Protein AF-0000000078268301 (afdb_homodimer)

Nearest PDB structures (foldseek):
  5mg3-assembly1_D  TM=3.163E-01  e=5.091E+00  Escherichia coli
  5x87-assembly1_D  TM=1.738E-01  e=1.535E+00  Klebsiella pneumoniae
  8xom-assembly1_A  TM=1.779E-01  e=5.091E+00  Homo sapiens
  5mg3-assembly1_D  TM=3.162E-01  e=5.091E+00  Escherichia coli
  5x87-assembly1_D  TM=1.738E-01  e=1.535E+00  Klebsiella pneumoniae

pLDDT: mean 94.91, std 5.99, range [73.31, 98.94]

Organism: Desulfomicrobium norvegicum (strain DSM 1741 / NCIMB 8310) (NCBI:txid52561)

Radius of gyration: 18.31 Å; Cα contacts (8 Å, |Δi|>4): 824; chains: 2; bounding box: 40×49×49 Å

Secondary structure (DSSP, 8-state):
--HHHHHT--S-PPPPPPHHHHHHHHHHHHHHHHHHHHTHHHHHHHHSS-S--HHHHHHHIIIIISTTSGGGSHHHHHHHHHHHHHHHHHHHHHHTTSHHHHHHHHHHHHHHHHHHTT---HHHHHHHHHHHHSHHHHHTTGGGGGIIIIIHHHHHHHHHHHHHHHHSTT----S---/--HHHHHT--S-PPPPPPHHHHHHHHHHHHHHHHHHHHTHHHHHHHHSS-S--HHHHHHHIIIIISTTSGGGSHHHHHHHHHHHHHHHHHHHHHHTTSHHHHHHHHHHHHHHHHHHTT---HHHHHHHHHHHHSHHHHHTTGGGGGIIIIIHHHHHHHHHHHHHHHHSTT----S---

Solvent-accessible surface area (backbone atoms only — not comparable to full-atom values): 16218 Å² total; per-residue (Å²): 133,61,58,76,67,37,53,64,31,82,52,74,68,77,81,75,72,55,70,67,58,38,51,51,18,24,50,40,21,25,54,30,42,25,52,40,31,63,49,13,66,65,34,29,76,71,67,61,34,57,38,72,51,34,28,54,24,13,42,34,31,26,41,34,64,35,40,81,41,76,47,31,19,56,42,10,45,51,46,12,35,38,55,7,23,48,40,3,33,49,27,24,74,74,40,45,87,44,53,29,58,19,34,10,50,10,24,11,50,29,47,34,50,20,43,75,66,68,11,49,19,39,28,12,18,6,34,4,25,32,40,49,69,49,49,66,57,44,50,72,45,45,73,48,33,27,47,56,32,49,40,54,42,47,51,52,40,49,53,42,30,44,53,50,36,35,68,38,88,92,43,56,23,34,45,28,62,103,134,57,58,75,66,38,52,64,31,82,54,74,70,77,80,73,73,54,70,68,58,38,51,52,18,24,50,38,21,26,52,31,42,26,53,41,32,63,49,14,66,64,35,27,75,72,68,62,33,58,37,73,52,35,29,55,24,12,42,32,32,25,41,35,64,35,42,81,40,74,46,34,18,56,43,9,44,50,46,12,35,38,55,8,24,48,40,3,33,49,27,24,74,74,38,45,89,45,53,28,59,19,34,9,49,10,25,10,49,30,46,36,50,20,43,76,67,69,10,49,20,39,27,11,18,7,34,4,23,31,40,49,70,48,47,66,58,43,51,73,44,45,72,48,32,28,46,58,32,48,40,52,43,48,49,51,41,49,52,41,29,42,53,51,36,37,68,39,88,91,43,55,24,35,45,28,62,104

Structure (mmCIF, N/CA/C/O backbone):
data_AF-0000000078268301-model_v1
#
loop_
_entity.id
_entity.type
_entity.pdbx_description
1 polymer 'HPP family protein'
#
loop_
_atom_site.group_PDB
_atom_site.id
_atom_site.type_symbol
_atom_site.label_atom_id
_atom_site.label_alt_id
_atom_site.label_comp_id
_atom_site.label_asym_id
_atom_site.label_entity_id
_atom_site.label_seq_id
_atom_site.pdbx_PDB_ins_code
_atom_site.Cartn_x
_atom_site.Cartn_y
_atom_site.Cartn_z
_atom_site.occupancy
_atom_site.B_iso_or_equiv
_atom_site.auth_seq_id
_atom_site.auth_comp_id
_atom_site.auth_asym_id
_atom_site.auth_atom_id
_atom_site.pdbx_PDB_model_num
ATOM 1 N N . MET A 1 1 ? 17.875 14.32 21.969 1 73.31 1 MET A N 1
ATOM 2 C CA . MET A 1 1 ? 16.844 13.539 22.625 1 73.31 1 MET A CA 1
ATOM 3 C C . MET A 1 1 ? 17.219 12.062 22.688 1 73.31 1 MET A C 1
ATOM 5 O O . MET A 1 1 ? 17.797 11.531 21.734 1 73.31 1 MET A O 1
ATOM 9 N N . ASN A 1 2 ? 17.156 11.43 23.906 1 82 2 ASN A N 1
ATOM 10 C CA . ASN A 1 2 ? 17.578 10.055 24.109 1 82 2 ASN A CA 1
ATOM 11 C C . ASN A 1 2 ? 16.656 9.062 23.406 1 82 2 ASN A C 1
ATOM 13 O O . ASN A 1 2 ? 15.469 9.352 23.219 1 82 2 ASN A O 1
ATOM 17 N N . PHE A 1 3 ? 17.188 8.031 22.922 1 81.62 3 PHE A N 1
ATOM 18 C CA . PHE A 1 3 ? 16.516 6.969 22.188 1 81.62 3 PHE A CA 1
ATOM 19 C C . PHE A 1 3 ? 15.234 6.543 22.906 1 81.62 3 PHE A C 1
ATOM 21 O O . PHE A 1 3 ? 14.172 6.465 22.297 1 81.62 3 PHE A O 1
ATOM 28 N N . PHE A 1 4 ? 15.203 6.285 24.188 1 81.06 4 PHE A N 1
ATOM 29 C CA . PHE A 1 4 ? 14.102 5.73 24.953 1 81.06 4 PHE A CA 1
ATOM 30 C C . PHE A 1 4 ? 12.969 6.746 25.094 1 81.06 4 PHE A C 1
ATOM 32 O O . PHE A 1 4 ? 11.805 6.367 25.219 1 81.06 4 PHE A O 1
ATOM 39 N N . THR A 1 5 ? 13.305 8.031 25.109 1 80.44 5 THR A N 1
ATOM 40 C CA . THR A 1 5 ? 12.289 9.07 25.188 1 80.44 5 THR A CA 1
ATOM 41 C C . THR A 1 5 ? 11.539 9.195 23.859 1 80.44 5 THR A C 1
ATOM 43 O O . THR A 1 5 ? 10.328 9.453 23.844 1 80.44 5 THR A O 1
ATOM 46 N N . LYS A 1 6 ? 12.281 8.93 22.844 1 82.25 6 LYS A N 1
ATOM 47 C CA . LYS A 1 6 ? 11.672 9.047 21.516 1 82.25 6 LYS A CA 1
ATOM 48 C C . LYS A 1 6 ? 10.641 7.941 21.297 1 82.25 6 LYS A C 1
ATOM 50 O O . LYS A 1 6 ? 9.602 8.18 20.688 1 82.25 6 LYS A O 1
ATOM 55 N N . VAL A 1 7 ? 10.82 6.844 21.828 1 83.44 7 VAL A N 1
ATOM 56 C CA . VAL A 1 7 ? 10.016 5.66 21.562 1 83.44 7 VAL A CA 1
ATOM 57 C C . VAL A 1 7 ? 8.641 5.812 22.219 1 83.44 7 VAL A C 1
ATOM 59 O O . VAL A 1 7 ? 7.668 5.203 21.781 1 83.44 7 VAL A O 1
ATOM 62 N N . LYS A 1 8 ? 8.43 6.66 23.172 1 80.88 8 LYS A N 1
ATOM 63 C CA . LYS A 1 8 ? 7.191 6.797 23.938 1 80.88 8 LYS A CA 1
ATOM 64 C C . LYS A 1 8 ? 6.125 7.52 23.125 1 80.88 8 LYS A C 1
ATOM 66 O O . LYS A 1 8 ? 4.93 7.391 23.406 1 80.88 8 LYS A O 1
ATOM 71 N N . GLY A 1 9 ? 6.395 8.086 22.203 1 81.5 9 GLY A N 1
ATOM 72 C CA . GLY A 1 9 ? 5.434 8.883 21.453 1 81.5 9 GLY A CA 1
ATOM 73 C C . GLY A 1 9 ? 5.039 10.156 22.172 1 81.5 9 GLY A C 1
ATOM 74 O O . GLY A 1 9 ? 5.285 10.305 23.375 1 81.5 9 GLY A O 1
ATOM 75 N N . THR A 1 10 ? 4.387 11.094 21.422 1 78.38 10 THR A N 1
ATOM 76 C CA . THR A 1 10 ? 4.125 12.367 22.078 1 78.38 10 THR A CA 1
ATOM 77 C C . THR A 1 10 ? 2.748 12.906 21.688 1 78.38 10 THR A C 1
ATOM 79 O O . THR A 1 10 ? 2.273 13.891 22.266 1 78.38 10 THR A O 1
ATOM 82 N N . THR A 1 11 ? 2.078 12.336 20.688 1 82.81 11 THR A N 1
ATOM 83 C CA . THR A 1 11 ? 0.8 12.867 20.234 1 82.81 11 THR A CA 1
ATOM 84 C C . THR A 1 11 ? -0.301 11.82 20.359 1 82.81 11 THR A C 1
ATOM 86 O O . THR A 1 11 ? -0.044 10.695 20.781 1 82.81 11 THR A O 1
ATOM 89 N N . GLN A 1 12 ? -1.528 12.328 20.125 1 78.75 12 GLN A N 1
ATOM 90 C CA . GLN A 1 12 ? -2.668 11.422 20.219 1 78.75 12 GLN A CA 1
ATOM 91 C C . GLN A 1 12 ? -3.207 11.07 18.828 1 78.75 12 GLN A C 1
ATOM 93 O O . GLN A 1 12 ? -3.006 11.82 17.875 1 78.75 12 GLN A O 1
ATOM 98 N N . SER A 1 13 ? -3.904 9.945 18.797 1 84.38 13 SER A N 1
ATOM 99 C CA . SER A 1 13 ? -4.535 9.492 17.562 1 84.38 13 SER A CA 1
ATOM 100 C C . SER A 1 13 ? -5.637 10.445 17.125 1 84.38 13 SER A C 1
ATOM 102 O O . SER A 1 13 ? -6.375 10.977 17.953 1 84.38 13 SER A O 1
ATOM 104 N N . PRO A 1 14 ? -5.715 10.719 15.805 1 83.25 14 PRO A N 1
ATOM 105 C CA . PRO A 1 14 ? -6.773 11.602 15.32 1 83.25 14 PRO A CA 1
ATOM 106 C C . PRO A 1 14 ? -8.172 11.039 15.57 1 83.25 14 PRO A C 1
ATOM 108 O O . PRO A 1 14 ? -8.328 9.828 15.758 1 83.25 14 PRO A O 1
ATOM 111 N N . PRO A 1 15 ? -9.164 11.93 15.57 1 79.12 15 PRO A N 1
ATOM 112 C CA . PRO A 1 15 ? -10.523 11.469 15.836 1 79.12 15 PRO A CA 1
ATOM 113 C C . PRO A 1 15 ? -11.086 10.617 14.695 1 79.12 15 PRO A C 1
ATOM 115 O O . PRO A 1 15 ? -10.547 10.625 13.586 1 79.12 15 PRO A O 1
ATOM 118 N N . ARG A 1 16 ? -12.273 9.977 15.016 1 87.12 16 ARG A N 1
ATOM 119 C CA . ARG A 1 16 ? -12.969 9.156 14.023 1 87.12 16 ARG A CA 1
ATOM 120 C C . ARG A 1 16 ? -13.633 10.023 12.961 1 87.12 16 ARG A C 1
ATOM 122 O O . ARG A 1 16 ? -14.141 11.109 13.266 1 87.12 16 ARG A O 1
ATOM 129 N N . VAL A 1 17 ? -13.602 9.406 11.812 1 90.88 17 VAL A N 1
ATOM 130 C CA . VAL A 1 17 ? -14.289 10.117 10.742 1 90.88 17 VAL A CA 1
ATOM 131 C C . VAL A 1 17 ? -15.789 9.836 10.82 1 90.88 17 VAL A C 1
ATOM 133 O O . VAL A 1 17 ? -16.219 8.867 11.453 1 90.88 17 VAL A O 1
ATOM 136 N N . GLY A 1 18 ? -16.609 10.672 10.188 1 93.06 18 GLY A N 1
ATOM 137 C CA . GLY A 1 18 ? -18.062 10.523 10.203 1 93.06 18 GLY A CA 1
ATOM 138 C C . GLY A 1 18 ? -18.562 9.391 9.328 1 93.06 18 GLY A C 1
ATOM 139 O O . GLY A 1 18 ? -17.812 8.883 8.484 1 93.06 18 GLY A O 1
ATOM 140 N N . ILE A 1 19 ? -19.828 8.977 9.523 1 95.5 19 ILE A N 1
ATOM 141 C CA . ILE A 1 19 ? -20.422 7.844 8.836 1 95.5 19 ILE A CA 1
ATOM 142 C C . ILE A 1 19 ? -20.516 8.141 7.34 1 95.5 19 ILE A C 1
ATOM 144 O O . ILE A 1 19 ? -20.375 7.238 6.516 1 95.5 19 ILE A O 1
ATOM 148 N N . SER A 1 20 ? -20.797 9.336 7.012 1 95.75 20 SER A N 1
ATOM 149 C CA . SER A 1 20 ? -20.875 9.727 5.609 1 95.75 20 SER A CA 1
ATOM 150 C C . SER A 1 20 ? -19.531 9.523 4.914 1 95.75 20 SER A C 1
ATOM 152 O O . SER A 1 20 ? -19.469 9.062 3.771 1 95.75 20 SER A O 1
ATOM 154 N N . GLU A 1 21 ? -18.469 9.883 5.586 1 95.88 21 GLU A N 1
ATOM 155 C CA . GLU A 1 21 ? -17.125 9.68 5.062 1 95.88 21 GLU A CA 1
ATOM 156 C C . GLU A 1 21 ? -16.844 8.195 4.852 1 95.88 21 GLU A C 1
ATOM 158 O O . GLU A 1 21 ? -16.234 7.812 3.842 1 95.88 21 GLU A O 1
ATOM 163 N N . VAL A 1 22 ? -17.281 7.418 5.793 1 98.06 22 VAL A N 1
ATOM 164 C CA . VAL A 1 22 ? -17.078 5.973 5.711 1 98.06 22 VAL A CA 1
ATOM 165 C C . VAL A 1 22 ? -17.844 5.414 4.512 1 98.06 22 VAL A C 1
ATOM 167 O O . VAL A 1 22 ? -17.297 4.602 3.75 1 98.06 22 VAL A O 1
ATOM 170 N N . ALA A 1 23 ? -19.031 5.852 4.312 1 98.12 23 ALA A N 1
ATOM 171 C CA . ALA A 1 23 ? -19.891 5.359 3.232 1 98.12 23 ALA A CA 1
ATOM 172 C C . ALA A 1 23 ? -19.312 5.719 1.869 1 98.12 23 ALA A C 1
ATOM 174 O O . ALA A 1 23 ? -19.281 4.887 0.96 1 98.12 23 ALA A O 1
ATOM 175 N N . TRP A 1 24 ? -18.859 6.926 1.712 1 97.75 24 TRP A N 1
ATOM 176 C CA . TRP A 1 24 ? -18.281 7.359 0.445 1 97.75 24 TRP A CA 1
ATOM 177 C C . TRP A 1 24 ? -16.969 6.637 0.173 1 97.75 24 TRP A C 1
ATOM 179 O O . TRP A 1 24 ? -16.656 6.312 -0.975 1 97.75 24 TRP A O 1
ATOM 189 N N . SER A 1 25 ? -16.156 6.465 1.258 1 98.75 25 SER A N 1
ATOM 190 C CA . SER A 1 25 ? -14.922 5.711 1.104 1 98.75 25 SER A CA 1
ATOM 191 C C . SER A 1 25 ? -15.195 4.281 0.645 1 98.75 25 SER A C 1
ATOM 193 O O . SER A 1 25 ? -14.508 3.766 -0.237 1 98.75 25 SER A O 1
ATOM 195 N N . TRP A 1 26 ? -16.203 3.676 1.244 1 98.88 26 TRP A N 1
ATOM 196 C CA . TRP A 1 26 ? -16.594 2.318 0.877 1 98.88 26 TRP A CA 1
ATOM 197 C C . TRP A 1 26 ? -17.047 2.256 -0.578 1 98.88 26 TRP A C 1
ATOM 199 O O . TRP A 1 26 ? -16.594 1.39 -1.336 1 98.88 26 TRP A O 1
ATOM 209 N N . LEU A 1 27 ? -17.875 3.162 -0.959 1 98.75 27 LEU A N 1
ATOM 210 C CA . LEU A 1 27 ? -18.438 3.176 -2.309 1 98.75 27 LEU A CA 1
ATOM 211 C C . LEU A 1 27 ? -17.328 3.402 -3.344 1 98.75 27 LEU A C 1
ATOM 213 O O . LEU A 1 27 ? -17.297 2.719 -4.371 1 98.75 27 LEU A O 1
ATOM 217 N N . GLY A 1 28 ? -16.531 4.402 -3.119 1 98.81 28 GLY A N 1
ATOM 218 C CA . GLY A 1 28 ? -15.43 4.668 -4.035 1 98.81 28 GLY A CA 1
ATOM 219 C C . GLY A 1 28 ? -14.516 3.471 -4.227 1 98.81 28 GLY A C 1
ATOM 220 O O . GLY A 1 28 ? -14.188 3.107 -5.359 1 98.81 28 GLY A O 1
ATOM 221 N N . ALA A 1 29 ? -14.148 2.895 -3.1 1 98.94 29 ALA A N 1
ATOM 222 C CA . ALA A 1 29 ? -13.258 1.741 -3.156 1 98.94 29 ALA A CA 1
ATOM 223 C C . ALA A 1 29 ? -13.922 0.566 -3.869 1 98.94 29 ALA A C 1
ATOM 225 O O . ALA A 1 29 ? -13.281 -0.122 -4.672 1 98.94 29 ALA A O 1
ATOM 226 N N . PHE A 1 30 ? -15.156 0.354 -3.543 1 98.94 30 PHE A N 1
ATOM 227 C CA . PHE A 1 30 ? -15.883 -0.743 -4.168 1 98.94 30 PHE A CA 1
ATOM 228 C C . PHE A 1 30 ? -15.938 -0.562 -5.68 1 98.94 30 PHE A C 1
ATOM 230 O O . PHE A 1 30 ? -15.578 -1.471 -6.434 1 98.94 30 PHE A O 1
ATOM 237 N N . VAL A 1 31 ? -16.328 0.576 -6.129 1 98.88 31 VAL A N 1
ATOM 238 C CA . VAL A 1 31 ? -16.484 0.852 -7.555 1 98.88 31 VAL A CA 1
ATOM 239 C C . VAL A 1 31 ? -15.125 0.82 -8.234 1 98.88 31 VAL A C 1
ATOM 241 O O . VAL A 1 31 ? -14.969 0.234 -9.312 1 98.88 31 VAL A O 1
ATOM 244 N N . GLY A 1 32 ? -14.148 1.475 -7.648 1 98.88 32 GLY A N 1
ATOM 245 C CA . GLY A 1 32 ? -12.812 1.507 -8.227 1 98.88 32 GLY A CA 1
ATOM 246 C C . GLY A 1 32 ? -12.219 0.127 -8.43 1 98.88 32 GLY A C 1
ATOM 247 O O . GLY A 1 32 ? -11.812 -0.226 -9.539 1 98.88 32 GLY A O 1
ATOM 248 N N . ILE A 1 33 ? -12.211 -0.683 -7.371 1 98.88 33 ILE A N 1
ATOM 249 C CA . ILE A 1 33 ? -11.609 -2.014 -7.422 1 98.88 33 ILE A CA 1
ATOM 250 C C . ILE A 1 33 ? -12.445 -2.92 -8.328 1 98.88 33 ILE A C 1
ATOM 252 O O . ILE A 1 33 ? -11.898 -3.723 -9.086 1 98.88 33 ILE A O 1
ATOM 256 N N . ALA A 1 34 ? -13.781 -2.797 -8.242 1 98.75 34 ALA A N 1
ATOM 257 C CA . ALA A 1 34 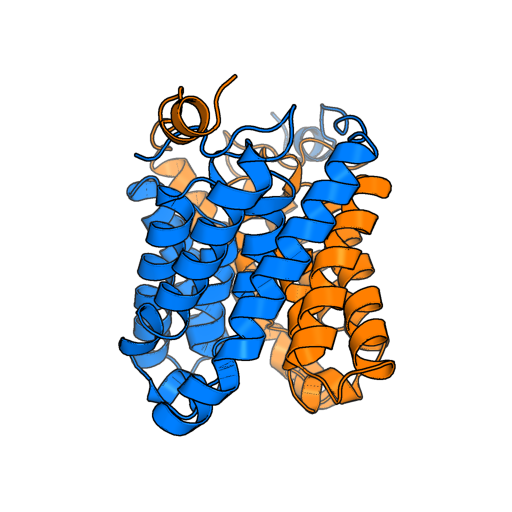? -14.656 -3.596 -9.102 1 98.75 34 ALA A CA 1
ATOM 258 C C . ALA A 1 34 ? -14.367 -3.326 -10.578 1 98.75 34 ALA A C 1
ATOM 260 O O . ALA A 1 34 ? -14.305 -4.258 -11.383 1 98.75 34 ALA A O 1
ATOM 261 N N . LEU A 1 35 ? -14.203 -2.096 -10.93 1 98.44 35 LEU A N 1
ATOM 262 C CA . LEU A 1 35 ? -13.961 -1.743 -12.32 1 98.44 35 LEU A CA 1
ATOM 263 C C . LEU A 1 35 ? -12.625 -2.316 -12.797 1 98.44 35 LEU A C 1
ATOM 265 O O . LEU A 1 35 ? -12.539 -2.846 -13.914 1 98.44 35 LEU A O 1
ATOM 269 N N . VAL A 1 36 ? -11.594 -2.182 -11.992 1 98.25 36 VAL A N 1
ATOM 270 C CA . VAL A 1 36 ? -10.297 -2.758 -12.352 1 98.25 36 VAL A CA 1
ATOM 271 C C . VAL A 1 36 ? -10.43 -4.27 -12.516 1 98.25 36 VAL A C 1
ATOM 273 O O . VAL A 1 36 ? -9.891 -4.848 -13.461 1 98.25 36 VAL A O 1
ATOM 276 N N . GLY A 1 37 ? -11.148 -4.906 -11.586 1 97.69 37 GLY A N 1
ATOM 277 C CA . GLY A 1 37 ? -11.344 -6.348 -11.625 1 97.69 37 GLY A CA 1
ATOM 278 C C . GLY A 1 37 ? -12.164 -6.805 -12.812 1 97.69 37 GLY A C 1
ATOM 279 O O . GLY A 1 37 ? -11.906 -7.867 -13.383 1 97.69 37 GLY A O 1
ATOM 280 N N . LEU A 1 38 ? -13.188 -6.043 -13.172 1 96.25 38 LEU A N 1
ATOM 281 C CA . LEU A 1 38 ? -14.062 -6.395 -14.289 1 96.25 38 LEU A CA 1
ATOM 282 C C . LEU A 1 38 ? -13.312 -6.309 -15.617 1 96.25 38 LEU A C 1
ATOM 284 O O . LEU A 1 38 ? -13.609 -7.055 -16.547 1 96.25 38 LEU A O 1
ATOM 288 N N . LEU A 1 39 ? -12.32 -5.457 -15.656 1 94.25 39 LEU A N 1
ATOM 289 C CA . LEU A 1 39 ? -11.57 -5.273 -16.891 1 94.25 39 LEU A CA 1
ATOM 290 C C . LEU A 1 39 ? -10.438 -6.293 -17 1 94.25 39 LEU A C 1
ATOM 292 O O . LEU A 1 39 ? -9.727 -6.336 -18.016 1 94.25 39 LEU A O 1
ATOM 296 N N . GLN A 1 40 ? -10.328 -7.078 -16 1 88.75 40 GLN A N 1
ATOM 297 C CA . GLN A 1 40 ? -9.234 -8.039 -15.953 1 88.75 40 GLN A CA 1
ATOM 298 C C . GLN A 1 40 ? -9.328 -9.047 -17.094 1 88.75 40 GLN A C 1
ATOM 300 O O . GLN A 1 40 ? -8.312 -9.477 -17.641 1 88.75 40 GLN A O 1
ATOM 305 N N . GLY A 1 41 ? -10.617 -9.523 -17.438 1 83.5 41 GLY A N 1
ATOM 306 C CA . GLY A 1 41 ? -10.82 -10.477 -18.516 1 83.5 41 GLY A CA 1
ATOM 307 C C . GLY A 1 41 ? -10.234 -10.016 -19.828 1 83.5 41 GLY A C 1
ATOM 308 O O . GLY A 1 41 ? -9.656 -10.805 -20.578 1 83.5 41 GLY A O 1
ATOM 309 N N . VAL A 1 42 ? -10.281 -8.758 -20.031 1 83.81 42 VAL A N 1
ATOM 310 C CA . VAL A 1 42 ? -9.758 -8.18 -21.266 1 83.81 42 VAL A CA 1
ATOM 311 C C . VAL A 1 42 ? -8.234 -8.305 -21.297 1 83.81 42 VAL A C 1
ATOM 313 O O . VAL A 1 42 ? -7.652 -8.672 -22.312 1 83.81 42 VAL A O 1
ATOM 316 N N . PHE A 1 43 ? -7.594 -8.195 -20.219 1 84.94 43 PHE A N 1
ATOM 317 C CA . PHE A 1 43 ? -6.137 -8.094 -20.203 1 84.94 43 PHE A CA 1
ATOM 318 C C . PHE A 1 43 ? -5.504 -9.461 -19.969 1 84.94 43 PHE A C 1
ATOM 320 O O . PHE A 1 43 ? -4.371 -9.711 -20.391 1 84.94 43 PHE A O 1
ATOM 327 N N . VAL A 1 44 ? -6.266 -10.234 -19.234 1 85.88 44 VAL A N 1
ATOM 328 C CA . VAL A 1 44 ? -5.723 -11.562 -19 1 85.88 44 VAL A CA 1
ATOM 329 C C . VAL A 1 44 ? -5.59 -12.312 -20.312 1 85.88 44 VAL A C 1
ATOM 331 O O . VAL A 1 44 ? -4.602 -13.008 -20.547 1 85.88 44 VAL A O 1
ATOM 334 N N . ASP A 1 45 ? -6.543 -12.242 -21.141 1 82.94 45 ASP A N 1
ATOM 335 C CA . ASP A 1 45 ? -6.531 -12.883 -22.453 1 82.94 45 ASP A CA 1
ATOM 336 C C . ASP A 1 45 ? -5.434 -12.305 -23.344 1 82.94 45 ASP A C 1
ATOM 338 O O . ASP A 1 45 ? -4.785 -13.031 -24.094 1 82.94 45 ASP A O 1
ATOM 342 N N . GLU A 1 46 ? -5.156 -11.117 -23.172 1 80.31 46 GLU A N 1
ATOM 343 C CA . GLU A 1 46 ? -4.246 -10.422 -24.078 1 80.31 46 GLU A CA 1
ATOM 344 C C . GLU A 1 46 ? -2.812 -10.461 -23.562 1 80.31 46 GLU A C 1
ATOM 346 O O . GLU A 1 46 ? -1.872 -10.641 -24.328 1 80.31 46 GLU A O 1
ATOM 351 N N . PHE A 1 47 ? -2.619 -10.312 -22.266 1 79.62 47 PHE A N 1
ATOM 352 C CA . PHE A 1 47 ? -1.27 -10.094 -21.75 1 79.62 47 PHE A CA 1
ATOM 353 C C . PHE A 1 47 ? -0.875 -11.188 -20.781 1 79.62 47 PHE A C 1
ATOM 355 O O . PHE A 1 47 ? 0.243 -11.195 -20.25 1 79.62 47 PHE A O 1
ATOM 362 N N . GLY A 1 48 ? -1.879 -12.133 -20.453 1 79.62 48 GLY A N 1
ATOM 363 C CA . GLY A 1 48 ? -1.568 -13.25 -19.578 1 79.62 48 GLY A CA 1
ATOM 364 C C . GLY A 1 48 ? -1.576 -12.875 -18.109 1 79.62 48 GLY A C 1
ATOM 365 O O . GLY A 1 48 ? -1.121 -13.648 -17.266 1 79.62 48 GLY A O 1
ATOM 366 N N . GLN A 1 49 ? -1.887 -11.617 -17.844 1 83.25 49 GLN A N 1
ATOM 367 C CA . GLN A 1 49 ? -1.948 -11.148 -16.469 1 83.25 49 GLN A CA 1
ATOM 368 C C . GLN A 1 49 ? -3.195 -10.297 -16.234 1 83.25 49 GLN A C 1
ATOM 370 O O . GLN A 1 49 ? -3.594 -9.516 -17.094 1 83.25 49 GLN A O 1
ATOM 375 N N . GLY A 1 50 ? -3.734 -10.578 -15.055 1 88.56 50 GLY A N 1
ATOM 376 C CA . GLY A 1 50 ? -4.863 -9.734 -14.703 1 88.56 50 GLY A CA 1
ATOM 377 C C . GLY A 1 50 ? -4.461 -8.32 -14.328 1 88.56 50 GLY A C 1
ATOM 378 O O . GLY A 1 50 ? -3.273 -8.039 -14.148 1 88.56 50 GLY A O 1
ATOM 379 N N . LEU A 1 51 ? -5.434 -7.5 -14.211 1 93.44 51 LEU A N 1
ATOM 380 C CA . LEU A 1 51 ? -5.188 -6.09 -13.93 1 93.44 51 LEU A CA 1
ATOM 381 C C . LEU A 1 51 ? -5.082 -5.848 -12.422 1 93.44 51 LEU A C 1
ATOM 383 O O . LEU A 1 51 ? -4.473 -4.871 -11.992 1 93.44 51 LEU A O 1
ATOM 387 N N . LEU A 1 52 ? -5.629 -6.785 -11.648 1 96.88 52 LEU A N 1
ATOM 388 C CA . LEU A 1 52 ? -5.641 -6.574 -10.203 1 96.88 52 LEU A CA 1
ATOM 389 C C . LEU A 1 52 ? -4.293 -6.949 -9.594 1 96.88 52 LEU A C 1
ATOM 391 O O . LEU A 1 52 ? -3.861 -8.102 -9.68 1 96.88 52 LEU A O 1
ATOM 395 N N . ILE A 1 53 ? -3.627 -6.004 -8.93 1 97.44 53 ILE A N 1
ATOM 396 C CA . ILE A 1 53 ? -2.43 -6.262 -8.141 1 97.44 53 ILE A CA 1
ATOM 397 C C . ILE A 1 53 ? -2.59 -5.648 -6.75 1 97.44 53 ILE A C 1
ATOM 399 O O . ILE A 1 53 ? -3.34 -4.688 -6.57 1 97.44 53 ILE A O 1
ATOM 403 N N . GLY A 1 54 ? -1.919 -6.16 -5.863 1 98 54 GLY A N 1
ATOM 404 C CA . GLY A 1 54 ? -2.107 -5.809 -4.465 1 98 54 GLY A CA 1
ATOM 405 C C . GLY A 1 54 ? -1.942 -4.324 -4.195 1 98 54 GLY A C 1
ATOM 406 O O . GLY A 1 54 ? -2.604 -3.77 -3.316 1 98 54 GLY A O 1
ATOM 407 N N . SER A 1 55 ? -1.118 -3.688 -4.957 1 98.81 55 SER A N 1
ATOM 408 C CA . SER A 1 55 ? -0.816 -2.279 -4.723 1 98.81 55 SER A CA 1
ATOM 409 C C . SER A 1 55 ? -2.059 -1.412 -4.895 1 98.81 55 SER A C 1
ATOM 411 O O . SER A 1 55 ? -2.186 -0.367 -4.254 1 98.81 55 SER A O 1
ATOM 413 N N . PHE A 1 56 ? -3.027 -1.895 -5.688 1 98.88 56 PHE A N 1
ATOM 414 C CA . PHE A 1 56 ? -4.227 -1.108 -5.957 1 98.88 56 PHE A CA 1
ATOM 415 C C . PHE A 1 56 ? -5.141 -1.085 -4.742 1 98.88 56 PHE A C 1
ATOM 417 O O . PHE A 1 56 ? -5.891 -0.127 -4.539 1 98.88 56 PHE A O 1
ATOM 424 N N . GLY A 1 57 ? -5.094 -2.148 -3.943 1 98.88 57 GLY A N 1
ATOM 425 C CA . GLY A 1 57 ? -5.797 -2.094 -2.672 1 98.88 57 GLY A CA 1
ATOM 426 C C . GLY A 1 57 ? -5.309 -0.979 -1.767 1 98.88 57 GLY A C 1
ATOM 427 O O . GLY A 1 57 ? -6.109 -0.299 -1.122 1 98.88 57 GLY A O 1
ATOM 428 N N . ALA A 1 58 ? -3.99 -0.84 -1.725 1 98.94 58 ALA A N 1
ATOM 429 C CA . ALA A 1 58 ? -3.4 0.229 -0.924 1 98.94 58 ALA A CA 1
ATOM 430 C C . ALA A 1 58 ? -3.75 1.6 -1.496 1 98.94 58 ALA A C 1
ATOM 432 O O . ALA A 1 58 ? -4.035 2.537 -0.747 1 98.94 58 ALA A O 1
ATOM 433 N N . THR A 1 59 ? -3.691 1.714 -2.826 1 98.94 59 THR A N 1
ATOM 434 C CA . THR A 1 59 ? -4.07 2.971 -3.465 1 98.94 59 THR A CA 1
ATOM 435 C C . THR A 1 59 ? -5.516 3.332 -3.137 1 98.94 59 THR A C 1
ATOM 437 O O . THR A 1 59 ? -5.824 4.492 -2.865 1 98.94 59 THR A O 1
ATOM 440 N N . ALA A 1 60 ? -6.402 2.371 -3.145 1 98.94 60 ALA A N 1
ATOM 441 C CA . ALA A 1 60 ? -7.812 2.609 -2.854 1 98.94 60 ALA A CA 1
ATOM 442 C C . ALA A 1 60 ? -7.992 3.225 -1.47 1 98.94 60 ALA A C 1
ATOM 444 O O . ALA A 1 60 ? -8.789 4.148 -1.292 1 98.94 60 ALA A O 1
ATOM 445 N N . VAL A 1 61 ? -7.285 2.725 -0.501 1 98.94 61 VAL A N 1
ATOM 446 C CA . VAL A 1 61 ? -7.391 3.254 0.854 1 98.94 61 VAL A CA 1
ATOM 447 C C . VAL A 1 61 ? -7.039 4.738 0.857 1 98.94 61 VAL A C 1
ATOM 449 O O . VAL A 1 61 ? -7.664 5.531 1.564 1 98.94 61 VAL A O 1
ATOM 452 N N . LEU A 1 62 ? -6.059 5.113 0.051 1 98.81 62 LEU A N 1
ATOM 453 C CA . LEU A 1 62 ? -5.594 6.496 0.06 1 98.81 62 LEU A CA 1
ATOM 454 C C . LEU A 1 62 ? -6.543 7.395 -0.729 1 98.81 62 LEU A C 1
ATOM 456 O O . LEU A 1 62 ? -7.02 8.406 -0.212 1 98.81 62 LEU A O 1
ATOM 460 N N . VAL A 1 63 ? -6.902 7.027 -1.943 1 98.75 63 VAL A N 1
ATOM 461 C CA . VAL A 1 63 ? -7.594 7.953 -2.834 1 98.75 63 VAL A CA 1
ATOM 462 C C . VAL A 1 63 ? -9.078 7.992 -2.488 1 98.75 63 VAL A C 1
ATOM 464 O O . VAL A 1 63 ? -9.789 8.914 -2.885 1 98.75 63 VAL A O 1
ATOM 467 N N . TYR A 1 64 ? -9.578 7.035 -1.672 1 98.69 64 TYR A N 1
ATOM 468 C CA . TYR A 1 64 ? -10.984 7.043 -1.287 1 98.69 64 TYR A CA 1
ATOM 469 C C . TYR A 1 64 ? -11.133 7.238 0.216 1 98.69 64 TYR A C 1
ATOM 471 O O . TYR A 1 64 ? -12.156 7.754 0.682 1 98.69 64 TYR A O 1
ATOM 479 N N . GLY A 1 65 ? -10.18 6.863 1.018 1 98.31 65 GLY A N 1
ATOM 480 C CA . GLY A 1 65 ? -10.297 6.883 2.467 1 98.31 65 GLY A CA 1
ATOM 481 C C . GLY A 1 65 ? -9.484 7.996 3.115 1 98.31 65 GLY A C 1
ATOM 482 O O . GLY A 1 65 ? -9.766 8.391 4.25 1 98.31 65 GLY A O 1
ATOM 483 N N . ALA A 1 66 ? -8.461 8.414 2.459 1 97.75 66 ALA A N 1
ATOM 484 C CA . ALA A 1 66 ? -7.621 9.5 2.947 1 97.75 66 ALA A CA 1
ATOM 485 C C . ALA A 1 66 ? -7.359 10.523 1.848 1 97.75 66 ALA A C 1
ATOM 487 O O . ALA A 1 66 ? -6.207 10.836 1.541 1 97.75 66 ALA A O 1
ATOM 488 N N . ILE A 1 67 ? -8.406 11.156 1.379 1 95.81 67 ILE A N 1
ATOM 489 C CA . ILE A 1 67 ? -8.422 11.867 0.102 1 95.81 67 ILE A CA 1
ATOM 490 C C . ILE A 1 67 ? -7.625 13.164 0.221 1 95.81 67 ILE A C 1
ATOM 492 O O . ILE A 1 67 ? -7.152 13.703 -0.782 1 95.81 67 ILE A O 1
ATOM 496 N N . ARG A 1 68 ? -7.434 13.664 1.422 1 94.5 68 ARG A N 1
ATOM 497 C CA . ARG A 1 68 ? -6.738 14.93 1.607 1 94.5 68 ARG A CA 1
ATOM 498 C C . ARG A 1 68 ? -5.238 14.719 1.767 1 94.5 68 ARG A C 1
ATOM 500 O O . ARG A 1 68 ? -4.461 15.672 1.736 1 94.5 68 ARG A O 1
ATOM 507 N N . SER A 1 69 ? -4.844 13.445 1.945 1 95.94 69 SER A N 1
ATOM 508 C CA . SER A 1 69 ? -3.426 13.133 2.09 1 95.94 69 SER A CA 1
ATOM 509 C C . SER A 1 69 ? -2.637 13.555 0.854 1 95.94 69 SER A C 1
ATOM 511 O O . SER A 1 69 ? -3.066 13.305 -0.276 1 95.94 69 SER A O 1
ATOM 513 N N . PRO A 1 70 ? -1.487 14.156 1.059 1 95.69 70 PRO A N 1
ATOM 514 C CA . PRO A 1 70 ? -0.635 14.445 -0.097 1 95.69 70 PRO A CA 1
ATOM 515 C C . PRO A 1 70 ? -0.226 13.188 -0.862 1 95.69 70 PRO A C 1
ATOM 517 O O . PRO A 1 70 ? -0.026 13.242 -2.078 1 95.69 70 PRO A O 1
ATOM 520 N N . LEU A 1 71 ? -0.196 12.109 -0.191 1 97.88 71 LEU A N 1
ATOM 521 C CA . LEU A 1 71 ? 0.227 10.836 -0.766 1 97.88 71 LEU A CA 1
ATOM 522 C C . LEU A 1 71 ? -0.831 10.289 -1.721 1 97.88 71 LEU A C 1
ATOM 524 O O . LEU A 1 71 ? -0.556 9.383 -2.506 1 97.88 71 LEU A O 1
ATOM 528 N N . ALA A 1 72 ? -2.049 10.805 -1.667 1 98.31 72 ALA A N 1
ATOM 529 C CA . ALA A 1 72 ? -3.195 10.281 -2.412 1 98.31 72 ALA A CA 1
ATOM 530 C C . ALA A 1 72 ? -3.402 11.062 -3.709 1 98.31 72 ALA A C 1
ATOM 532 O O . ALA A 1 72 ? -4.227 10.68 -4.543 1 98.31 72 ALA A O 1
ATOM 533 N N . GLN A 1 73 ? -2.658 12.148 -3.914 1 97.88 73 GLN A N 1
ATOM 534 C CA . GLN A 1 73 ? -2.914 13.047 -5.031 1 97.88 73 GLN A CA 1
ATOM 535 C C . GLN A 1 73 ? -2.432 12.445 -6.348 1 97.88 73 GLN A C 1
ATOM 537 O O . GLN A 1 73 ? -1.528 11.602 -6.359 1 97.88 73 GLN A O 1
ATOM 542 N N . PRO A 1 74 ? -2.996 12.867 -7.492 1 97.75 74 PRO A N 1
ATOM 543 C CA . PRO A 1 74 ? -2.791 12.195 -8.773 1 97.75 74 PRO A CA 1
ATOM 544 C C . PRO A 1 74 ? -1.318 12.102 -9.164 1 97.75 74 PRO A C 1
ATOM 546 O O . PRO A 1 74 ? -0.866 11.055 -9.641 1 97.75 74 PRO A O 1
ATOM 549 N N . ARG A 1 75 ? -0.52 13.125 -8.945 1 97.56 75 ARG A N 1
ATOM 550 C CA . ARG A 1 75 ? 0.905 13.078 -9.258 1 97.56 75 ARG A CA 1
ATOM 551 C C . ARG A 1 75 ? 1.605 11.984 -8.469 1 97.56 75 ARG A C 1
ATOM 553 O O . ARG A 1 75 ? 2.457 11.273 -9.008 1 97.56 75 ARG A O 1
ATOM 560 N N . ASN A 1 76 ? 1.273 11.859 -7.219 1 98.69 76 ASN A N 1
ATOM 561 C CA . ASN A 1 76 ? 1.87 10.836 -6.359 1 98.69 76 ASN A CA 1
ATOM 562 C C . ASN A 1 76 ? 1.435 9.438 -6.77 1 98.69 76 ASN A C 1
ATOM 564 O O . ASN A 1 76 ? 2.25 8.516 -6.801 1 98.69 76 ASN A O 1
ATOM 568 N N . VAL A 1 77 ? 0.147 9.312 -7.117 1 98.81 77 VAL A N 1
ATOM 569 C CA . VAL A 1 77 ? -0.385 8.008 -7.496 1 98.81 77 VAL A CA 1
ATOM 570 C C . VAL A 1 77 ? 0.286 7.535 -8.781 1 98.81 77 VAL A C 1
ATOM 572 O O . VAL A 1 77 ? 0.882 6.453 -8.812 1 98.81 77 VAL A O 1
ATOM 575 N N . LEU A 1 78 ? 0.199 8.367 -9.758 1 98.62 78 LEU A N 1
ATOM 576 C CA . LEU A 1 78 ? 0.717 7.961 -11.062 1 98.62 78 LEU A CA 1
ATOM 577 C C . LEU A 1 78 ? 2.24 7.887 -11.039 1 98.62 78 LEU A C 1
ATOM 579 O O . LEU A 1 78 ? 2.822 6.887 -11.469 1 98.62 78 LEU A O 1
ATOM 583 N N . GLY A 1 79 ? 2.895 8.93 -10.586 1 98.62 79 GLY A N 1
ATOM 584 C CA . GLY A 1 79 ? 4.348 8.953 -10.516 1 98.62 79 GLY A CA 1
ATOM 585 C C . GLY A 1 79 ? 4.918 7.855 -9.633 1 98.62 79 GLY A C 1
ATOM 586 O O . GLY A 1 79 ? 5.875 7.18 -10.016 1 98.62 79 GLY A O 1
ATOM 587 N N . GLY A 1 80 ? 4.344 7.68 -8.453 1 98.81 80 GLY A N 1
ATOM 588 C CA . GLY A 1 80 ? 4.82 6.664 -7.523 1 98.81 80 GLY A CA 1
ATOM 589 C C . GLY A 1 80 ? 4.73 5.258 -8.086 1 98.81 80 GLY A C 1
ATOM 590 O O . GLY A 1 80 ? 5.668 4.469 -7.949 1 98.81 80 GLY A O 1
ATOM 591 N N . HIS A 1 81 ? 3.627 4.969 -8.703 1 98.94 81 HIS A N 1
ATOM 592 C CA . HIS A 1 81 ? 3.439 3.646 -9.289 1 98.94 81 HIS A CA 1
ATOM 593 C C . HIS A 1 81 ? 4.422 3.408 -10.43 1 98.94 81 HIS A C 1
ATOM 595 O O . HIS A 1 81 ? 5.098 2.379 -10.469 1 98.94 81 HIS A O 1
ATOM 601 N N . ILE A 1 82 ? 4.5 4.348 -11.336 1 98.88 82 ILE A N 1
ATOM 602 C CA . ILE A 1 82 ? 5.293 4.156 -12.539 1 98.88 82 ILE A CA 1
ATOM 603 C C . ILE A 1 82 ? 6.773 4.07 -12.18 1 98.88 82 ILE A C 1
ATOM 605 O O . ILE A 1 82 ? 7.477 3.164 -12.625 1 98.88 82 ILE A O 1
ATOM 609 N N . ILE A 1 83 ? 7.27 4.957 -11.375 1 98.88 83 ILE A N 1
ATOM 610 C CA . ILE A 1 83 ? 8.664 4.973 -10.938 1 98.88 83 ILE A CA 1
ATOM 611 C C . ILE A 1 83 ? 8.992 3.656 -10.234 1 98.88 83 ILE A C 1
ATOM 613 O O . ILE A 1 83 ? 10.008 3.025 -10.547 1 98.88 83 ILE A O 1
ATOM 617 N N . SER A 1 84 ? 8.156 3.232 -9.375 1 98.94 84 SER A N 1
ATOM 618 C CA . SER A 1 84 ? 8.414 2.043 -8.57 1 98.94 84 SER A CA 1
ATOM 619 C C . SER A 1 84 ? 8.336 0.777 -9.414 1 98.94 84 SER A C 1
ATOM 621 O O . SER A 1 84 ? 9.086 -0.177 -9.18 1 98.94 84 SER A O 1
ATOM 623 N N . ALA A 1 85 ? 7.359 0.787 -10.344 1 98.94 85 ALA A N 1
ATOM 624 C CA . ALA A 1 85 ? 7.281 -0.351 -11.258 1 98.94 85 ALA A CA 1
ATOM 625 C C . ALA A 1 85 ? 8.586 -0.527 -12.031 1 98.94 85 ALA A C 1
ATOM 627 O O . ALA A 1 85 ? 9.094 -1.643 -12.156 1 98.94 85 ALA A O 1
ATOM 628 N N . LEU A 1 86 ? 9.117 0.56 -12.547 1 98.94 86 LEU A N 1
ATOM 629 C CA . LEU A 1 86 ? 10.344 0.515 -13.32 1 98.94 86 LEU A CA 1
ATOM 630 C C . LEU A 1 86 ? 11.516 0.06 -12.461 1 98.94 86 LEU A C 1
ATOM 632 O O . LEU A 1 86 ? 12.32 -0.778 -12.883 1 98.94 86 LEU A O 1
ATOM 636 N N . ILE A 1 87 ? 11.633 0.55 -11.289 1 98.94 87 ILE A N 1
ATOM 637 C CA . ILE A 1 87 ? 12.719 0.202 -10.383 1 98.94 87 ILE A CA 1
ATOM 638 C C . ILE A 1 87 ? 12.594 -1.257 -9.953 1 98.94 87 ILE A C 1
ATOM 640 O O . ILE A 1 87 ? 13.594 -1.97 -9.836 1 98.94 87 ILE A O 1
ATOM 644 N N . GLY A 1 88 ? 11.375 -1.663 -9.633 1 98.94 88 GLY A N 1
ATOM 645 C CA . GLY A 1 88 ? 11.141 -3.059 -9.289 1 98.94 88 GLY A CA 1
ATOM 646 C C . GLY A 1 88 ? 11.578 -4.016 -10.383 1 98.94 88 GLY A C 1
ATOM 647 O O . GLY A 1 88 ? 12.281 -4.992 -10.117 1 98.94 88 GLY A O 1
ATOM 648 N N . VAL A 1 89 ? 11.148 -3.748 -11.625 1 98.88 89 VAL A N 1
ATOM 649 C CA . VAL A 1 89 ? 11.516 -4.582 -12.758 1 98.88 89 VAL A CA 1
ATOM 650 C C . VAL A 1 89 ? 13.031 -4.582 -12.938 1 98.88 89 VAL A C 1
ATOM 652 O O . VAL A 1 89 ? 13.641 -5.633 -13.164 1 98.88 89 VAL A O 1
ATOM 655 N N . MET A 1 90 ? 13.625 -3.416 -12.828 1 98.88 90 MET A N 1
ATOM 656 C CA . MET A 1 90 ? 15.07 -3.307 -12.938 1 98.88 90 MET A CA 1
ATOM 657 C C . MET A 1 90 ? 15.766 -4.164 -11.883 1 98.88 90 MET A C 1
ATOM 659 O O . MET A 1 90 ? 16.719 -4.887 -12.188 1 98.88 90 MET A O 1
ATOM 663 N N . SER A 1 91 ? 15.359 -4.086 -10.641 1 98.88 91 SER A N 1
ATOM 664 C CA . SER A 1 91 ? 15.938 -4.852 -9.547 1 98.88 91 SER A CA 1
ATOM 665 C C . SER A 1 91 ? 15.828 -6.352 -9.805 1 98.88 91 SER A C 1
ATOM 667 O O . SER A 1 91 ? 16.781 -7.098 -9.547 1 98.88 91 SER A O 1
ATOM 669 N N . TYR A 1 92 ? 14.664 -6.758 -10.25 1 98.69 92 TYR A N 1
ATOM 670 C CA . TYR A 1 92 ? 14.469 -8.172 -10.562 1 98.69 92 TYR A CA 1
ATOM 671 C C . TYR A 1 92 ? 15.414 -8.617 -11.68 1 98.69 92 TYR A C 1
ATOM 673 O O . TYR A 1 92 ? 16 -9.695 -11.602 1 98.69 92 TYR A O 1
ATOM 681 N N . GLN A 1 93 ? 15.523 -7.82 -12.75 1 98.5 93 GLN A N 1
ATOM 682 C CA . GLN A 1 93 ? 16.359 -8.172 -13.891 1 98.5 93 GLN A CA 1
ATOM 683 C C . GLN A 1 93 ? 17.828 -8.227 -13.5 1 98.5 93 GLN A C 1
ATOM 685 O O . GLN A 1 93 ? 18.594 -9.039 -14.039 1 98.5 93 GLN A O 1
ATOM 690 N N . LEU A 1 94 ? 18.25 -7.434 -12.562 1 98.31 94 LEU A N 1
ATOM 691 C CA . LEU A 1 94 ? 19.656 -7.352 -12.172 1 98.31 94 LEU A CA 1
ATOM 692 C C . LEU A 1 94 ? 20.016 -8.492 -11.227 1 98.31 94 LEU A C 1
ATOM 694 O O . LEU A 1 94 ? 21.094 -9.086 -11.352 1 98.31 94 LEU A O 1
ATOM 698 N N . ILE A 1 95 ? 19.109 -8.797 -10.203 1 98.31 95 ILE A N 1
ATOM 699 C CA . ILE A 1 95 ? 19.516 -9.727 -9.156 1 98.31 95 ILE A CA 1
ATOM 700 C C . ILE A 1 95 ? 18.312 -10.492 -8.633 1 98.31 95 ILE A C 1
ATOM 702 O O . ILE A 1 95 ? 18.203 -10.75 -7.434 1 98.31 95 ILE A O 1
ATOM 706 N N . GLY A 1 96 ? 17.391 -10.82 -9.508 1 97.06 96 GLY A N 1
ATOM 707 C CA . GLY A 1 96 ? 16.141 -11.469 -9.141 1 97.06 96 GLY A CA 1
ATOM 708 C C . GLY A 1 96 ? 16.328 -12.852 -8.562 1 97.06 96 GLY A C 1
ATOM 709 O O . GLY A 1 96 ? 15.422 -13.398 -7.922 1 97.06 96 GLY A O 1
ATOM 710 N N . ASP A 1 97 ? 17.531 -13.461 -8.727 1 96.69 97 ASP A N 1
ATOM 711 C CA . ASP A 1 97 ? 17.844 -14.781 -8.188 1 96.69 97 ASP A CA 1
ATOM 712 C C . ASP A 1 97 ? 18.016 -14.742 -6.672 1 96.69 97 ASP A C 1
ATOM 714 O O . ASP A 1 97 ? 17.875 -15.758 -5.996 1 96.69 97 ASP A O 1
ATOM 718 N N . ILE A 1 98 ? 18.406 -13.578 -6.156 1 97.56 98 ILE A N 1
ATOM 719 C CA . ILE A 1 98 ? 18.484 -13.336 -4.719 1 97.56 98 ILE A CA 1
ATOM 720 C C . ILE A 1 98 ? 17.297 -12.508 -4.262 1 97.56 98 ILE A C 1
ATOM 722 O O . ILE A 1 98 ? 17.391 -11.281 -4.137 1 97.56 98 ILE A O 1
ATOM 726 N N . VAL A 1 99 ? 16.266 -13.195 -3.916 1 96.75 99 VAL A N 1
ATOM 727 C CA . VAL A 1 99 ? 14.945 -12.594 -3.787 1 96.75 99 VAL A CA 1
ATOM 728 C C . VAL A 1 99 ? 14.961 -11.539 -2.678 1 96.75 99 VAL A C 1
ATOM 730 O O . VAL A 1 99 ? 14.5 -10.414 -2.875 1 96.75 99 VAL A O 1
ATOM 733 N N . TRP A 1 100 ? 15.484 -11.867 -1.479 1 97.69 100 TRP A N 1
ATOM 734 C CA . TRP A 1 100 ? 15.453 -10.93 -0.36 1 97.69 100 TRP A CA 1
ATOM 735 C C . TRP A 1 100 ? 16.219 -9.656 -0.694 1 97.69 100 TRP A C 1
ATOM 737 O O . TRP A 1 100 ? 15.797 -8.555 -0.314 1 97.69 100 TRP A O 1
ATOM 747 N N . LEU A 1 101 ? 17.266 -9.758 -1.426 1 98.56 101 LEU A N 1
ATOM 748 C CA . LEU A 1 101 ? 18.094 -8.609 -1.789 1 98.56 101 LEU A CA 1
ATOM 749 C C . LEU A 1 101 ? 17.422 -7.777 -2.877 1 98.56 101 LEU A C 1
ATOM 751 O O . LEU A 1 101 ? 17.422 -6.547 -2.809 1 98.56 101 LEU A O 1
ATOM 755 N N . ALA A 1 102 ? 16.906 -8.484 -3.893 1 98.81 102 ALA A N 1
ATOM 756 C CA . ALA A 1 102 ? 16.203 -7.789 -4.961 1 98.81 102 ALA A CA 1
ATOM 757 C C . ALA A 1 102 ? 15 -7.02 -4.41 1 98.81 102 ALA A C 1
ATOM 759 O O . ALA A 1 102 ? 14.75 -5.879 -4.801 1 98.81 102 ALA A O 1
ATOM 760 N N . ALA A 1 103 ? 14.281 -7.652 -3.529 1 98.81 103 ALA A N 1
ATOM 761 C CA . ALA A 1 103 ? 13.117 -7.035 -2.914 1 98.81 103 ALA A CA 1
ATOM 762 C C . ALA A 1 103 ? 13.508 -5.805 -2.1 1 98.81 103 ALA A C 1
ATOM 764 O O . ALA A 1 103 ? 12.891 -4.746 -2.223 1 98.81 103 ALA A O 1
ATOM 765 N N . ALA A 1 104 ? 14.508 -5.957 -1.289 1 98.94 104 ALA A N 1
ATOM 766 C CA . ALA A 1 104 ? 14.977 -4.863 -0.444 1 98.94 104 ALA A CA 1
ATOM 767 C C . ALA A 1 104 ? 15.453 -3.686 -1.287 1 98.94 104 ALA A C 1
ATOM 769 O O . ALA A 1 104 ? 15.133 -2.531 -0.993 1 98.94 104 ALA A O 1
ATOM 770 N N . LEU A 1 105 ? 16.172 -3.932 -2.338 1 98.94 105 LEU A N 1
ATOM 771 C CA . LEU A 1 105 ? 16.688 -2.887 -3.219 1 98.94 105 LEU A CA 1
ATOM 772 C C . LEU A 1 105 ? 15.539 -2.199 -3.961 1 98.94 105 LEU A C 1
ATOM 774 O O . LEU A 1 105 ? 15.547 -0.978 -4.125 1 98.94 105 LEU A O 1
ATOM 778 N N . ALA A 1 106 ? 14.617 -2.996 -4.422 1 98.94 106 ALA A N 1
ATOM 779 C CA . ALA A 1 106 ? 13.477 -2.461 -5.16 1 98.94 106 ALA A CA 1
ATOM 780 C C . ALA A 1 106 ? 12.695 -1.465 -4.312 1 98.94 106 ALA A C 1
ATOM 782 O O . ALA A 1 106 ? 12.445 -0.335 -4.742 1 98.94 106 ALA A O 1
ATOM 783 N N . VAL A 1 107 ? 12.367 -1.854 -3.146 1 98.94 107 VAL A N 1
ATOM 784 C CA . VAL A 1 107 ? 11.5 -1.041 -2.301 1 98.94 107 VAL A CA 1
ATOM 785 C C . VAL A 1 107 ? 12.273 0.175 -1.788 1 98.94 107 VAL A C 1
ATOM 787 O O . VAL A 1 107 ? 11.789 1.307 -1.883 1 98.94 107 VAL A O 1
ATOM 790 N N . SER A 1 108 ? 13.477 -0.044 -1.276 1 98.94 108 SER A N 1
ATOM 791 C CA . SER A 1 108 ? 14.242 1.048 -0.682 1 98.94 108 SER A CA 1
ATOM 792 C C . SER A 1 108 ? 14.625 2.09 -1.729 1 98.94 108 SER A C 1
ATOM 794 O O . SER A 1 108 ? 14.516 3.293 -1.486 1 98.94 108 SER A O 1
ATOM 796 N N . THR A 1 109 ? 15.023 1.679 -2.928 1 98.94 109 THR A N 1
ATOM 797 C CA . THR A 1 109 ? 15.383 2.611 -3.99 1 98.94 109 THR A CA 1
ATOM 798 C C . THR A 1 109 ? 14.156 3.346 -4.508 1 98.94 109 THR A C 1
ATOM 800 O O . THR A 1 109 ? 14.227 4.523 -4.859 1 98.94 109 THR A O 1
ATOM 803 N N . SER A 1 110 ? 13.047 2.654 -4.602 1 98.94 110 SER A N 1
ATOM 804 C CA . SER A 1 110 ? 11.805 3.314 -4.988 1 98.94 110 SER A CA 1
ATOM 805 C C . SER A 1 110 ? 11.453 4.445 -4.027 1 98.94 110 SER A C 1
ATOM 807 O O . SER A 1 110 ? 11.047 5.527 -4.453 1 98.94 110 SER A O 1
ATOM 809 N N . ILE A 1 111 ? 11.609 4.145 -2.738 1 98.94 111 ILE A N 1
ATOM 810 C CA . ILE A 1 111 ? 11.312 5.156 -1.732 1 98.94 111 ILE A CA 1
ATOM 811 C C . ILE A 1 111 ? 12.203 6.379 -1.948 1 98.94 111 ILE A C 1
ATOM 813 O O . ILE A 1 111 ? 11.719 7.512 -1.952 1 98.94 111 ILE A O 1
ATOM 817 N N . ALA A 1 112 ? 13.445 6.176 -2.143 1 98.88 112 ALA A N 1
ATOM 818 C CA . ALA A 1 112 ? 14.398 7.262 -2.34 1 98.88 112 ALA A CA 1
ATOM 819 C C . ALA A 1 112 ? 14.039 8.094 -3.564 1 98.88 112 ALA A C 1
ATOM 821 O O . ALA A 1 112 ? 13.992 9.328 -3.496 1 98.88 112 ALA A O 1
ATOM 822 N N . VAL A 1 113 ? 13.742 7.453 -4.648 1 98.88 113 VAL A N 1
ATOM 823 C CA . VAL A 1 113 ? 13.477 8.156 -5.898 1 98.88 113 VAL A CA 1
ATOM 824 C C . VAL A 1 113 ? 12.133 8.883 -5.809 1 98.88 113 VAL A C 1
ATOM 826 O O . VAL A 1 113 ? 11.984 10 -6.309 1 98.88 113 VAL A O 1
ATOM 829 N N . MET A 1 114 ? 11.141 8.227 -5.223 1 98.75 114 MET A N 1
ATOM 830 C CA . MET A 1 114 ? 9.867 8.898 -5.035 1 98.75 114 MET A CA 1
ATOM 831 C C . MET A 1 114 ? 10.031 10.164 -4.199 1 98.75 114 MET A C 1
ATOM 833 O O . MET A 1 114 ? 9.398 11.188 -4.469 1 98.75 114 MET A O 1
ATOM 837 N N . HIS A 1 115 ? 10.891 10.078 -3.123 1 98.38 115 HIS A N 1
ATOM 838 C CA . HIS A 1 115 ? 11.188 11.273 -2.342 1 98.38 115 HIS A CA 1
ATOM 839 C C . HIS A 1 115 ? 11.797 12.367 -3.219 1 98.38 115 HIS A C 1
ATOM 841 O O . HIS A 1 115 ? 11.352 13.516 -3.176 1 98.38 115 HIS A O 1
ATOM 847 N N . MET A 1 116 ? 12.719 12.023 -4.023 1 98 116 MET A N 1
ATOM 848 C CA . MET A 1 116 ? 13.477 12.977 -4.82 1 98 116 MET A CA 1
ATOM 849 C C . MET A 1 116 ? 12.609 13.586 -5.918 1 98 116 MET A C 1
ATOM 851 O O . MET A 1 116 ? 12.852 14.719 -6.352 1 98 116 MET A O 1
ATOM 855 N N . THR A 1 117 ? 11.602 12.906 -6.355 1 97.56 117 THR A N 1
ATOM 856 C CA . THR A 1 117 ? 10.766 13.383 -7.449 1 97.56 117 THR A CA 1
ATOM 857 C C . THR A 1 117 ? 9.445 13.945 -6.922 1 97.56 117 THR A C 1
ATOM 859 O O . THR A 1 117 ? 8.547 14.273 -7.703 1 97.56 117 THR A O 1
ATOM 862 N N . LYS A 1 118 ? 9.234 13.977 -5.633 1 96.88 118 LYS A N 1
ATOM 863 C CA . LYS A 1 118 ? 8.031 14.484 -4.988 1 96.88 118 LYS A CA 1
ATOM 864 C C . LYS A 1 118 ? 6.797 13.703 -5.43 1 96.88 118 LYS A C 1
ATOM 866 O O . LYS A 1 118 ? 5.754 14.289 -5.723 1 96.88 118 LYS A O 1
ATOM 871 N N . THR A 1 119 ? 7 12.398 -5.52 1 98.12 119 THR A N 1
ATOM 872 C CA . THR A 1 119 ? 5.914 11.523 -5.938 1 98.12 119 THR A CA 1
ATOM 873 C C . THR A 1 119 ? 5.715 10.391 -4.934 1 98.12 119 THR A C 1
ATOM 875 O O . THR A 1 119 ? 5.34 9.281 -5.305 1 98.12 119 THR A O 1
ATOM 878 N N . LEU A 1 120 ? 6.078 10.617 -3.686 1 98.75 120 LEU A N 1
ATOM 879 C CA . LEU A 1 120 ? 5.98 9.555 -2.689 1 98.75 120 LEU A CA 1
ATOM 880 C C . LEU A 1 120 ? 4.555 9.031 -2.59 1 98.75 120 LEU A C 1
ATOM 882 O O . LEU A 1 120 ? 3.623 9.797 -2.332 1 98.75 120 LEU A O 1
ATOM 886 N N . HIS A 1 121 ? 4.332 7.816 -2.848 1 98.88 121 HIS A N 1
ATOM 887 C CA . HIS A 1 121 ? 3.074 7.078 -2.814 1 98.88 121 HIS A CA 1
ATOM 888 C C . HIS A 1 121 ? 3.273 5.676 -2.252 1 98.88 121 HIS A C 1
ATOM 890 O O . HIS A 1 121 ? 3.896 4.824 -2.895 1 98.88 121 HIS A O 1
ATOM 896 N N . PRO A 1 122 ? 2.736 5.395 -1.088 1 98.88 122 PRO A N 1
ATOM 897 C CA . PRO A 1 122 ? 3.039 4.137 -0.4 1 98.88 122 PRO A CA 1
ATOM 898 C C . PRO A 1 122 ? 2.775 2.91 -1.269 1 98.88 122 PRO A C 1
ATOM 900 O O . PRO A 1 122 ? 3.621 2.018 -1.357 1 98.88 122 PRO A O 1
ATOM 903 N N . PRO A 1 123 ? 1.722 2.85 -2.021 1 98.88 123 PRO A N 1
ATOM 904 C CA . PRO A 1 123 ? 1.46 1.684 -2.869 1 98.88 123 PRO A CA 1
ATOM 905 C C . PRO A 1 123 ? 2.559 1.451 -3.906 1 98.88 123 PRO A C 1
ATOM 907 O O . PRO A 1 123 ? 2.68 0.347 -4.445 1 98.88 123 PRO A O 1
ATOM 910 N N . GLY A 1 124 ? 3.275 2.545 -4.227 1 98.88 124 GLY A N 1
ATOM 911 C CA . GLY A 1 124 ? 4.434 2.352 -5.086 1 98.88 124 GLY A CA 1
ATOM 912 C C . GLY A 1 124 ? 5.402 1.312 -4.559 1 98.88 124 GLY A C 1
ATOM 913 O O . GLY A 1 124 ? 5.969 0.535 -5.328 1 98.88 124 GLY A O 1
ATOM 914 N N . GLY A 1 125 ? 5.637 1.346 -3.256 1 98.94 125 GLY A N 1
ATOM 915 C CA . GLY A 1 125 ? 6.469 0.318 -2.65 1 98.94 125 GLY A CA 1
ATOM 916 C C . GLY A 1 1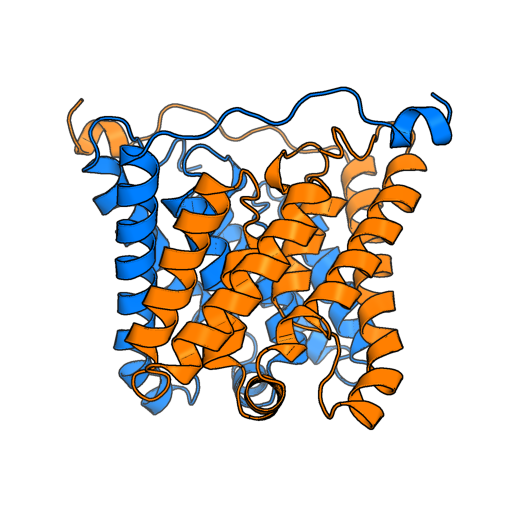25 ? 5.961 -1.089 -2.906 1 98.94 125 GLY A C 1
ATOM 917 O O . GLY A 1 125 ? 6.75 -2.008 -3.133 1 98.94 125 GLY A O 1
ATOM 918 N N . ALA A 1 126 ? 4.66 -1.26 -2.76 1 98.94 126 ALA A N 1
ATOM 919 C CA . ALA A 1 126 ? 4.043 -2.541 -3.082 1 98.94 126 ALA A CA 1
ATOM 920 C C . ALA A 1 126 ? 4.258 -2.9 -4.551 1 98.94 126 ALA A C 1
ATOM 922 O O . ALA A 1 126 ? 4.559 -4.051 -4.875 1 98.94 126 ALA A O 1
ATOM 923 N N . THR A 1 127 ? 4.066 -1.915 -5.434 1 98.88 127 THR A N 1
ATOM 924 C CA . THR A 1 127 ? 4.258 -2.113 -6.867 1 98.88 127 THR A CA 1
ATOM 925 C C . THR A 1 127 ? 5.672 -2.607 -7.16 1 98.88 127 THR A C 1
ATOM 927 O O . THR A 1 127 ? 5.859 -3.545 -7.938 1 98.88 127 THR A O 1
ATOM 930 N N . ALA A 1 128 ? 6.645 -1.975 -6.559 1 98.94 128 ALA A N 1
ATOM 931 C CA . ALA A 1 128 ? 8.039 -2.373 -6.738 1 98.94 128 ALA A CA 1
ATOM 932 C C . ALA A 1 128 ? 8.273 -3.797 -6.242 1 98.94 128 ALA A C 1
ATOM 934 O O . ALA A 1 128 ? 8.914 -4.598 -6.922 1 98.94 128 ALA A O 1
ATOM 935 N N . LEU A 1 129 ? 7.781 -4.082 -5.066 1 98.88 129 LEU A N 1
ATOM 936 C CA . LEU A 1 129 ? 7.98 -5.395 -4.465 1 98.88 129 LEU A CA 1
ATOM 937 C C . LEU A 1 129 ? 7.316 -6.484 -5.301 1 98.88 129 LEU A C 1
ATOM 939 O O . LEU A 1 129 ? 7.891 -7.555 -5.5 1 98.88 129 LEU A O 1
ATOM 943 N N . ILE A 1 130 ? 6.121 -6.25 -5.812 1 98.56 130 ILE A N 1
ATOM 944 C CA . ILE A 1 130 ? 5.367 -7.207 -6.613 1 98.56 130 ILE A CA 1
ATOM 945 C C . ILE A 1 130 ? 6.109 -7.488 -7.918 1 98.56 130 ILE A C 1
ATOM 947 O O . ILE A 1 130 ? 6.109 -8.617 -8.406 1 98.56 130 ILE A O 1
ATOM 951 N N . ALA A 1 131 ? 6.797 -6.508 -8.453 1 98.62 131 ALA A N 1
ATOM 952 C CA . ALA A 1 131 ? 7.613 -6.73 -9.641 1 98.62 131 ALA A CA 1
ATOM 953 C C . ALA A 1 131 ? 8.68 -7.793 -9.383 1 98.62 131 ALA A C 1
ATOM 955 O O . ALA A 1 131 ? 9.117 -8.484 -10.312 1 98.62 131 ALA A O 1
ATOM 956 N N . VAL A 1 132 ? 9.102 -7.934 -8.148 1 98.44 132 VAL A N 1
ATOM 957 C CA . VAL A 1 132 ? 10.156 -8.875 -7.801 1 98.44 132 VAL A CA 1
ATOM 958 C C . VAL A 1 132 ? 9.539 -10.227 -7.434 1 98.44 132 VAL A C 1
ATOM 960 O O . VAL A 1 132 ? 9.984 -11.266 -7.914 1 98.44 132 VAL A O 1
ATOM 963 N N . ILE A 1 133 ? 8.398 -10.188 -6.707 1 96.81 133 ILE A N 1
ATOM 964 C CA . ILE A 1 133 ? 7.938 -11.43 -6.094 1 96.81 133 ILE A CA 1
ATOM 965 C C . ILE A 1 133 ? 6.707 -11.938 -6.836 1 96.81 133 ILE A C 1
ATOM 967 O O . ILE A 1 133 ? 6.16 -12.992 -6.488 1 96.81 133 ILE A O 1
ATOM 971 N N . GLY A 1 134 ? 6.184 -11.242 -7.848 1 94.38 134 GLY A N 1
ATOM 972 C CA . GLY A 1 134 ? 4.891 -11.492 -8.461 1 94.38 134 GLY A CA 1
ATOM 973 C C . GLY A 1 134 ? 4.887 -12.703 -9.383 1 94.38 134 GLY A C 1
ATOM 974 O O . GLY A 1 134 ? 3.906 -12.953 -10.086 1 94.38 134 GLY A O 1
ATOM 975 N N . GLY A 1 135 ? 5.934 -13.469 -9.516 1 92.69 135 GLY A N 1
ATOM 976 C CA . GLY A 1 135 ? 5.977 -14.695 -10.297 1 92.69 135 GLY A CA 1
ATOM 977 C C . GLY A 1 135 ? 6.156 -14.453 -11.781 1 92.69 135 GLY A C 1
ATOM 978 O O . GLY A 1 135 ? 6.418 -13.328 -12.211 1 92.69 135 GLY A O 1
ATOM 979 N N . GLU A 1 136 ? 5.887 -15.547 -12.523 1 92.81 136 GLU A N 1
ATOM 980 C CA . GLU A 1 136 ? 6.203 -15.547 -13.945 1 92.81 136 GLU A CA 1
ATOM 981 C C . GLU A 1 136 ? 5.277 -14.609 -14.719 1 92.81 136 GLU A C 1
ATOM 983 O O . GLU A 1 136 ? 5.707 -13.953 -15.664 1 92.81 136 GLU A O 1
ATOM 988 N N . SER A 1 137 ? 4.008 -14.586 -14.312 1 91.38 137 SER A N 1
ATOM 989 C CA . SER A 1 137 ? 3.043 -13.75 -15.023 1 91.38 137 SER A CA 1
ATOM 990 C C . SER A 1 137 ? 3.443 -12.281 -14.977 1 91.38 137 SER A C 1
ATOM 992 O O . SER A 1 137 ? 3.211 -11.531 -15.93 1 91.38 137 SER A O 1
ATOM 994 N N . VAL A 1 138 ? 4.066 -11.844 -13.898 1 94.62 138 VAL A N 1
ATOM 995 C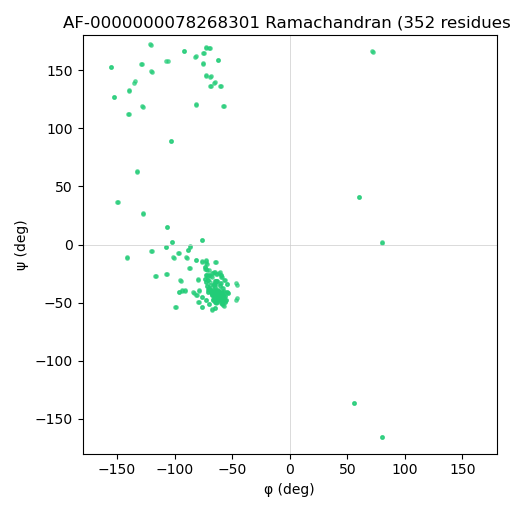 CA . VAL A 1 138 ? 4.52 -10.461 -13.75 1 94.62 138 VAL A CA 1
ATOM 996 C C . VAL A 1 138 ? 5.875 -10.289 -14.43 1 94.62 138 VAL A C 1
ATOM 998 O O . VAL A 1 138 ? 6.086 -9.312 -15.156 1 94.62 138 VAL A O 1
ATOM 1001 N N . HIS A 1 139 ? 6.723 -11.273 -14.25 1 97 139 HIS A N 1
ATOM 1002 C CA . HIS A 1 139 ? 8.094 -11.18 -14.742 1 97 139 HIS A CA 1
ATOM 1003 C C . HIS A 1 139 ? 8.133 -11.148 -16.266 1 97 139 HIS A C 1
ATOM 1005 O O . HIS A 1 139 ? 8.977 -10.477 -16.859 1 97 139 HIS A O 1
ATOM 1011 N N . LYS A 1 140 ? 7.246 -11.82 -16.906 1 95 140 LYS A N 1
ATOM 1012 C CA . LYS A 1 140 ? 7.207 -11.898 -18.359 1 95 140 LYS A CA 1
ATOM 1013 C C . LYS A 1 140 ? 6.855 -10.539 -18.969 1 95 140 LYS A C 1
ATOM 1015 O O . LYS A 1 140 ? 7.199 -10.266 -20.125 1 95 140 LYS A O 1
ATOM 1020 N N . LEU A 1 141 ? 6.219 -9.727 -18.266 1 95.69 141 LEU A N 1
ATOM 1021 C CA . LEU A 1 141 ? 5.805 -8.422 -18.781 1 95.69 141 LEU A CA 1
ATOM 1022 C C . LEU A 1 141 ? 7.004 -7.496 -18.938 1 95.69 141 LEU A C 1
ATOM 1024 O O . LEU A 1 141 ? 6.969 -6.566 -19.75 1 95.69 141 LEU A O 1
ATOM 1028 N N . GLY A 1 142 ? 8.07 -7.73 -18.141 1 97.06 142 GLY A N 1
ATOM 1029 C CA . GLY A 1 142 ? 9.18 -6.789 -18.141 1 97.06 142 GLY A CA 1
ATOM 1030 C C . GLY A 1 142 ? 8.758 -5.371 -17.812 1 97.06 142 GLY A C 1
ATOM 1031 O O . GLY A 1 142 ? 7.961 -5.152 -16.891 1 97.06 142 GLY A O 1
ATOM 1032 N N . TYR A 1 143 ? 9.297 -4.43 -18.562 1 98.12 143 TYR A N 1
ATOM 1033 C CA . TYR A 1 143 ? 9.023 -3.025 -18.281 1 98.12 143 TYR A CA 1
ATOM 1034 C C . TYR A 1 143 ? 7.598 -2.654 -18.672 1 98.12 143 TYR A C 1
ATOM 1036 O O . TYR A 1 143 ? 7.086 -1.611 -18.266 1 98.12 143 TYR A O 1
ATOM 1044 N N . PHE A 1 144 ? 6.91 -3.451 -19.406 1 97 144 PHE A N 1
ATOM 1045 C CA . PHE A 1 144 ? 5.512 -3.211 -19.75 1 97 144 PHE A CA 1
ATOM 1046 C C . PHE A 1 144 ? 4.633 -3.273 -18.516 1 97 144 PHE A C 1
ATOM 1048 O O . PHE A 1 144 ? 3.51 -2.771 -18.516 1 97 144 PHE A O 1
ATOM 1055 N N . TYR A 1 145 ? 5.133 -3.988 -17.484 1 97.81 145 TYR A N 1
ATOM 1056 C CA . TYR A 1 145 ? 4.484 -4.031 -16.172 1 97.81 145 TYR A CA 1
ATOM 1057 C C . TYR A 1 145 ? 4.086 -2.635 -15.719 1 97.81 145 TYR A C 1
ATOM 1059 O O . TYR A 1 145 ? 3.018 -2.449 -15.125 1 97.81 145 TYR A O 1
ATOM 1067 N N . ALA A 1 146 ? 4.902 -1.572 -16.062 1 98.56 146 ALA A N 1
ATOM 1068 C CA . ALA A 1 146 ? 4.68 -0.196 -15.633 1 98.56 146 ALA A CA 1
ATOM 1069 C C . ALA A 1 146 ? 3.461 0.409 -16.328 1 98.56 146 ALA A C 1
ATOM 1071 O O . ALA A 1 146 ? 2.83 1.328 -15.797 1 98.56 146 ALA A O 1
ATOM 1072 N N . PHE A 1 147 ? 3.066 -0.12 -17.438 1 96.31 147 PHE A N 1
ATOM 1073 C CA . PHE A 1 147 ? 1.948 0.413 -18.219 1 96.31 147 PHE A CA 1
ATOM 1074 C C . PHE A 1 147 ? 0.679 -0.387 -17.953 1 96.31 147 PHE A C 1
ATOM 1076 O O . PHE A 1 147 ? -0.347 0.177 -17.562 1 96.31 147 PHE A O 1
ATOM 1083 N N . ILE A 1 148 ? 0.821 -1.733 -18.141 1 94.31 148 ILE A N 1
ATOM 1084 C CA . ILE A 1 148 ? -0.221 -2.693 -17.797 1 94.31 148 ILE A CA 1
ATOM 1085 C C . ILE A 1 148 ? 0.363 -3.795 -16.922 1 94.31 148 ILE A C 1
ATOM 1087 O O . ILE A 1 148 ? 1.266 -4.523 -17.328 1 94.31 148 ILE A O 1
ATOM 1091 N N . PRO A 1 149 ? -0.119 -3.846 -15.93 1 96.81 149 PRO A N 1
ATOM 1092 C CA . PRO A 1 149 ? -1.388 -3.387 -15.359 1 96.81 149 PRO A CA 1
ATOM 1093 C C . PRO A 1 149 ? -1.241 -2.098 -14.555 1 96.81 149 PRO A C 1
ATOM 1095 O O . PRO A 1 149 ? -2.238 -1.434 -14.258 1 96.81 149 PRO A O 1
ATOM 1098 N N . VAL A 1 150 ? -0.063 -1.655 -14.25 1 98.5 150 VAL A N 1
ATOM 1099 C CA . VAL A 1 150 ? 0.176 -0.656 -13.211 1 98.5 150 VAL A CA 1
ATOM 1100 C C . VAL A 1 150 ? -0.413 0.686 -13.641 1 98.5 150 VAL A C 1
ATOM 1102 O O . VAL A 1 150 ? -1.261 1.25 -12.945 1 98.5 150 VAL A O 1
ATOM 1105 N N . GLY A 1 151 ? 0.018 1.166 -14.812 1 98.19 151 GLY A N 1
ATOM 1106 C CA . GLY A 1 151 ? -0.443 2.461 -15.289 1 98.19 151 GLY A CA 1
ATOM 1107 C C . GLY A 1 151 ? -1.945 2.52 -15.5 1 98.19 151 GLY A C 1
ATOM 1108 O O . GLY A 1 151 ? -2.605 3.445 -15.023 1 98.19 151 GLY A O 1
ATOM 1109 N N . VAL A 1 152 ? -2.494 1.558 -16.125 1 97.56 152 VAL A N 1
ATOM 1110 C CA . VAL A 1 152 ? -3.918 1.502 -16.438 1 97.56 152 VAL A CA 1
ATOM 1111 C C . VAL A 1 152 ? -4.73 1.424 -15.156 1 97.56 152 VAL A C 1
ATOM 1113 O O . VAL A 1 152 ? -5.727 2.135 -14.992 1 97.56 152 VAL A O 1
ATOM 1116 N N . GLY A 1 153 ? -4.344 0.535 -14.273 1 98.19 153 GLY A N 1
ATOM 1117 C CA . GLY A 1 153 ? -5.051 0.414 -13.008 1 98.19 153 GLY A CA 1
ATOM 1118 C C . GLY A 1 153 ? -5.051 1.698 -12.203 1 98.19 153 GLY A C 1
ATOM 1119 O O . GLY A 1 153 ? -6.082 2.096 -11.656 1 98.19 153 GLY A O 1
ATOM 1120 N N . ALA A 1 154 ? -3.891 2.332 -12.117 1 98.69 154 ALA A N 1
ATOM 1121 C CA . ALA A 1 154 ? -3.77 3.592 -11.391 1 98.69 154 ALA A CA 1
ATOM 1122 C C . ALA A 1 154 ? -4.688 4.656 -11.977 1 98.69 154 ALA A C 1
ATOM 1124 O O . ALA A 1 154 ? -5.352 5.391 -11.242 1 98.69 154 ALA A O 1
ATOM 1125 N N . ILE A 1 155 ? -4.715 4.738 -13.273 1 98.56 155 ILE A N 1
ATOM 1126 C CA . ILE A 1 155 ? -5.523 5.738 -13.961 1 98.56 155 ILE A CA 1
ATOM 1127 C C . ILE A 1 155 ? -7.004 5.488 -13.672 1 98.56 155 ILE A C 1
ATOM 1129 O O . ILE A 1 155 ? -7.758 6.43 -13.422 1 98.56 155 ILE A O 1
ATOM 1133 N N . ILE A 1 156 ? -7.438 4.242 -13.719 1 98.44 156 ILE A N 1
ATOM 1134 C CA . ILE A 1 156 ? -8.828 3.896 -13.438 1 98.44 156 ILE A CA 1
ATOM 1135 C C . ILE A 1 156 ? -9.188 4.336 -12.016 1 98.44 156 ILE A C 1
ATOM 1137 O O . ILE A 1 156 ? -10.234 4.949 -11.797 1 98.44 156 ILE A O 1
ATOM 1141 N N . LEU A 1 157 ? -8.352 4.031 -11.07 1 98.81 157 LEU A N 1
ATOM 1142 C CA . LEU A 1 157 ? -8.625 4.391 -9.68 1 98.81 157 LEU A CA 1
ATOM 1143 C C . LEU A 1 157 ? -8.695 5.906 -9.516 1 98.81 157 LEU A C 1
ATOM 1145 O O . LEU A 1 157 ? -9.539 6.418 -8.773 1 98.81 157 LEU A O 1
ATOM 1149 N N . ILE A 1 158 ? -7.805 6.637 -10.203 1 98.62 158 ILE A N 1
ATOM 1150 C CA . ILE A 1 158 ? -7.805 8.094 -10.133 1 98.62 158 ILE A CA 1
ATOM 1151 C C . ILE A 1 158 ? -9.109 8.641 -10.703 1 98.62 158 ILE A C 1
ATOM 1153 O O . ILE A 1 158 ? -9.727 9.531 -10.117 1 98.62 158 ILE A O 1
ATOM 1157 N N . ILE A 1 159 ? -9.523 8.156 -11.859 1 98.44 159 ILE A N 1
ATOM 1158 C CA . ILE A 1 159 ? -10.742 8.625 -12.516 1 98.44 159 ILE A CA 1
ATOM 1159 C C . ILE A 1 159 ? -11.93 8.43 -11.578 1 98.44 159 ILE A C 1
ATOM 1161 O O . ILE A 1 159 ? -12.727 9.352 -11.383 1 98.44 159 ILE A O 1
ATOM 1165 N N . VAL A 1 160 ? -12.062 7.27 -11 1 98.62 160 VAL A N 1
ATOM 1166 C CA . VAL A 1 160 ? -13.156 6.984 -10.078 1 98.62 160 VAL A CA 1
ATOM 1167 C C . VAL A 1 160 ? -13.062 7.914 -8.867 1 98.62 160 VAL A C 1
ATOM 1169 O O . VAL A 1 160 ? -14.086 8.391 -8.367 1 98.62 160 VAL A O 1
ATOM 1172 N N . ALA A 1 161 ? -11.875 8.117 -8.398 1 98.5 161 ALA A N 1
ATOM 1173 C CA . ALA A 1 161 ? -11.68 9 -7.246 1 98.5 161 ALA A CA 1
ATOM 1174 C C . ALA A 1 161 ? -12.133 10.414 -7.566 1 98.5 161 ALA A C 1
ATOM 1176 O O . ALA A 1 161 ? -12.805 11.055 -6.75 1 98.5 161 ALA A O 1
ATOM 1177 N N . VAL A 1 162 ? -11.758 10.938 -8.727 1 97.31 162 VAL A N 1
ATOM 1178 C CA . VAL A 1 162 ? -12.125 12.289 -9.133 1 97.31 162 VAL A CA 1
ATOM 1179 C C . VAL A 1 162 ? -13.641 12.406 -9.227 1 97.31 162 VAL A C 1
ATOM 1181 O O . VAL A 1 162 ? -14.227 13.398 -8.789 1 97.31 162 VAL A O 1
ATOM 1184 N N . VAL A 1 163 ? -14.281 11.43 -9.719 1 96.94 163 VAL A N 1
ATOM 1185 C CA . VAL A 1 163 ? -15.727 11.469 -9.961 1 96.94 163 VAL A CA 1
ATOM 1186 C C . VAL A 1 163 ? -16.469 11.297 -8.641 1 96.94 163 VAL A C 1
ATOM 1188 O O . VAL A 1 163 ? -17.234 12.172 -8.234 1 96.94 163 VAL A O 1
ATOM 1191 N N . LEU A 1 164 ? -16.219 10.297 -7.871 1 96.06 164 LEU A N 1
ATOM 1192 C CA . LEU A 1 164 ? -17.047 9.938 -6.727 1 96.06 164 LEU A CA 1
ATOM 1193 C C . LEU A 1 164 ? -16.75 10.836 -5.535 1 96.06 164 LEU A C 1
ATOM 1195 O O . LEU A 1 164 ? -17.656 11.18 -4.77 1 96.06 164 LEU A O 1
ATOM 1199 N N . ASN A 1 165 ? -15.492 11.133 -5.363 1 95.12 165 ASN A N 1
ATOM 1200 C CA . ASN A 1 165 ? -15.195 12.016 -4.246 1 95.12 165 ASN A CA 1
ATOM 1201 C C . ASN A 1 165 ? -15.844 13.391 -4.43 1 95.12 165 ASN A C 1
ATOM 1203 O O . ASN A 1 165 ? -16.219 14.039 -3.451 1 95.12 165 ASN A O 1
ATOM 1207 N N . ASN A 1 166 ? -15.984 13.844 -5.645 1 94.75 166 ASN A N 1
ATOM 1208 C CA . ASN A 1 166 ? -16.5 15.188 -5.883 1 94.75 166 ASN A CA 1
ATOM 1209 C C . ASN A 1 166 ? -18.031 15.18 -5.98 1 94.75 166 ASN A C 1
ATOM 1211 O O . ASN A 1 166 ? -18.656 16.234 -6.062 1 94.75 166 ASN A O 1
ATOM 1215 N N . PHE A 1 167 ? -18.609 14.023 -5.934 1 92.62 167 PHE A N 1
ATOM 1216 C CA . PHE A 1 167 ? -20.047 13.922 -5.777 1 92.62 167 PHE A CA 1
ATOM 1217 C C . PHE A 1 167 ? -20.453 14.109 -4.32 1 92.62 167 PHE A C 1
ATOM 1219 O O . PHE A 1 167 ? -21.578 14.523 -4.031 1 92.62 167 PHE A O 1
ATOM 1226 N N . ALA A 1 168 ? -19.578 13.719 -3.471 1 91.19 168 ALA A N 1
ATOM 1227 C CA . ALA A 1 168 ? -19.828 13.914 -2.045 1 91.19 168 ALA A CA 1
ATOM 1228 C C . ALA A 1 168 ? -19.797 15.391 -1.672 1 91.19 168 ALA A C 1
ATOM 1230 O O . ALA A 1 168 ? -18.875 16.109 -2.084 1 91.19 168 ALA A O 1
ATOM 1231 N N . LYS A 1 169 ? -20.672 15.859 -0.895 1 88.75 169 LYS A N 1
ATOM 1232 C CA . LYS A 1 169 ? -20.828 17.281 -0.569 1 88.75 169 LYS A CA 1
ATOM 1233 C C . LYS A 1 169 ? -19.641 17.797 0.227 1 88.75 169 LYS A C 1
ATOM 1235 O O . LYS A 1 169 ? -19.188 18.922 0.018 1 88.75 169 LYS A O 1
ATOM 1240 N N . ASN A 1 170 ? -19.109 16.969 1.043 1 89.94 170 ASN A N 1
ATOM 1241 C CA . ASN A 1 170 ? -18.094 17.453 1.973 1 89.94 170 ASN A CA 1
ATOM 1242 C C . ASN A 1 170 ? -16.703 16.984 1.566 1 89.94 170 ASN A C 1
ATOM 1244 O O . ASN A 1 170 ? -15.773 17 2.377 1 89.94 170 ASN A O 1
ATOM 1248 N N . ARG A 1 171 ? -16.578 16.516 0.328 1 92.69 171 ARG A N 1
ATOM 1249 C CA . ARG A 1 171 ? -15.281 16.031 -0.156 1 92.69 171 ARG A CA 1
ATOM 1250 C C . ARG A 1 171 ? -14.828 16.844 -1.372 1 92.69 171 ARG A C 1
ATOM 1252 O O . ARG A 1 171 ? -15.648 17.422 -2.086 1 92.69 171 ARG A O 1
ATOM 1259 N N . ARG A 1 172 ? -13.555 16.922 -1.41 1 92.69 172 ARG A N 1
ATOM 1260 C CA . ARG A 1 172 ? -12.898 17.5 -2.574 1 92.69 172 ARG A CA 1
ATOM 1261 C C . ARG A 1 172 ? -11.641 16.719 -2.949 1 92.69 172 ARG A C 1
ATOM 1263 O O . ARG A 1 172 ? -10.82 16.406 -2.088 1 92.69 172 ARG A O 1
ATOM 1270 N N . TYR A 1 173 ? -11.531 16.422 -4.211 1 94 173 TYR A N 1
ATOM 1271 C CA . TYR A 1 173 ? -10.383 15.68 -4.73 1 94 173 TYR A CA 1
ATOM 1272 C C . TYR A 1 173 ? -10.133 16.031 -6.191 1 94 173 TYR A C 1
ATOM 1274 O O . TYR A 1 173 ? -11.062 16.078 -6.996 1 94 173 TYR A O 1
ATOM 1282 N N . PRO A 1 174 ? -8.93 16.438 -6.617 1 94.56 174 PRO A N 1
ATOM 1283 C CA . PRO A 1 174 ? -7.754 16.422 -5.742 1 94.56 174 PRO A CA 1
ATOM 1284 C C . PRO A 1 174 ? -7.547 17.75 -5.012 1 94.56 174 PRO A C 1
ATOM 1286 O O . PRO A 1 174 ? -8.227 18.734 -5.312 1 94.56 174 PRO A O 1
ATOM 1289 N N . GLU A 1 175 ? -6.676 17.641 -4.023 1 89.69 175 GLU A N 1
ATOM 1290 C CA . GLU A 1 175 ? -6.195 18.875 -3.424 1 89.69 175 GLU A CA 1
ATOM 1291 C C . GLU A 1 175 ? -5.246 19.609 -4.363 1 89.69 175 GLU A C 1
ATOM 1293 O O . GLU A 1 175 ? -5.242 20.844 -4.41 1 89.69 175 GLU A O 1
ATOM 1298 N N . PHE A 1 176 ? -4.438 18.906 -5.121 1 85.12 176 PHE A N 1
ATOM 1299 C CA . PHE A 1 176 ? -3.557 19.422 -6.16 1 85.12 176 PHE A CA 1
ATOM 1300 C C . PHE A 1 176 ? -3.246 18.344 -7.195 1 85.12 176 PHE A C 1
ATOM 1302 O O . PHE A 1 176 ? -3.266 17.156 -6.887 1 85.12 176 PHE A O 1
ATOM 1309 N N . TRP A 1 177 ? -2.959 18.828 -8.398 1 86 177 TRP A N 1
ATOM 1310 C CA . TRP A 1 177 ? -2.635 17.891 -9.477 1 86 177 TRP A CA 1
ATOM 1311 C C . TRP A 1 177 ? -1.124 17.734 -9.609 1 86 177 TRP A C 1
ATOM 1313 O O . TRP A 1 177 ? -0.645 16.641 -9.961 1 86 177 TRP A O 1
ATOM 1323 N N . PHE A 1 178 ? -0.401 18.953 -9.469 1 84.94 178 PHE A N 1
ATOM 1324 C CA . PHE A 1 178 ? 1.037 18.953 -9.711 1 84.94 178 PHE A CA 1
ATOM 1325 C C . PHE A 1 178 ? 1.775 19.719 -8.625 1 84.94 178 PHE A C 1
ATOM 1327 O O . PHE A 1 178 ? 1.223 20.641 -8.023 1 84.94 178 PHE A O 1
ATOM 1334 N N . MET B 1 1 ? -20.359 23.984 -3.586 1 73.69 1 MET B N 1
ATOM 1335 C CA . MET B 1 1 ? -19.266 24.109 -4.547 1 73.69 1 MET B CA 1
ATOM 1336 C C . MET B 1 1 ? -19.484 23.188 -5.742 1 73.69 1 MET B C 1
ATOM 1338 O O . MET B 1 1 ? -19.953 22.062 -5.582 1 73.69 1 MET B O 1
ATOM 1342 N N . ASN B 1 2 ? -19.406 23.734 -7.008 1 82.19 2 ASN B N 1
ATOM 1343 C CA . ASN B 1 2 ? -19.688 22.984 -8.227 1 82.19 2 ASN B CA 1
ATOM 1344 C C . ASN B 1 2 ? -18.625 21.938 -8.5 1 82.19 2 ASN B C 1
ATOM 1346 O O . ASN B 1 2 ? -17.469 22.094 -8.094 1 82.19 2 ASN B O 1
ATOM 1350 N N . PHE B 1 3 ? -19.016 20.844 -9.016 1 81.94 3 PHE B N 1
ATOM 1351 C CA . PHE B 1 3 ? -18.172 19.688 -9.344 1 81.94 3 PHE B CA 1
ATOM 1352 C C . PHE B 1 3 ? -16.906 20.125 -10.062 1 81.94 3 PHE B C 1
ATOM 1354 O O . PHE B 1 3 ? -15.805 19.719 -9.68 1 81.94 3 PHE B O 1
ATOM 1361 N N . PHE B 1 4 ? -16.922 20.984 -11.055 1 81.25 4 PHE B N 1
ATOM 1362 C CA . PHE B 1 4 ? -15.805 21.359 -11.914 1 81.25 4 PHE B CA 1
ATOM 1363 C C . PHE B 1 4 ? -14.805 22.219 -11.156 1 81.25 4 PHE B C 1
ATOM 1365 O O . PHE B 1 4 ? -13.609 22.219 -11.453 1 81.25 4 PHE B O 1
ATOM 1372 N N . THR B 1 5 ? -15.281 23 -10.18 1 80.5 5 THR B N 1
ATOM 1373 C CA . THR B 1 5 ? -14.398 23.828 -9.359 1 80.5 5 THR B CA 1
ATOM 1374 C C . THR B 1 5 ? -13.594 22.953 -8.391 1 80.5 5 THR B C 1
ATOM 1376 O O . THR B 1 5 ? -12.43 23.25 -8.117 1 80.5 5 THR B O 1
ATOM 1379 N N . LYS B 1 6 ? -14.227 21.906 -8.008 1 82.81 6 LYS B N 1
ATOM 1380 C CA . LYS B 1 6 ? -13.562 21.031 -7.055 1 82.81 6 LYS B CA 1
ATOM 1381 C C . LYS B 1 6 ? -12.406 20.281 -7.715 1 82.81 6 LYS B C 1
ATOM 1383 O O . LYS B 1 6 ? -11.359 20.062 -7.09 1 82.81 6 LYS B O 1
ATOM 1388 N N . VAL B 1 7 ? -12.492 20 -8.922 1 83.38 7 VAL B N 1
ATOM 1389 C CA . VAL B 1 7 ? -11.547 19.156 -9.633 1 83.38 7 VAL B CA 1
ATOM 1390 C C . VAL B 1 7 ? -10.234 19.922 -9.852 1 83.38 7 VAL B C 1
ATOM 1392 O O . VAL B 1 7 ? -9.18 19.312 -10 1 83.38 7 VAL B O 1
ATOM 1395 N N . LYS B 1 8 ? -10.164 21.203 -9.781 1 81.19 8 LYS B N 1
ATOM 1396 C CA . LYS B 1 8 ? -8.992 22.016 -10.086 1 81.19 8 LYS B CA 1
ATOM 1397 C C . LYS B 1 8 ? -7.969 21.953 -8.961 1 81.19 8 LYS B C 1
ATOM 1399 O O . LYS B 1 8 ? -6.785 22.203 -9.18 1 81.19 8 LYS B O 1
ATOM 1404 N N . GLY B 1 9 ? -8.25 21.547 -7.965 1 81.62 9 GLY B N 1
ATOM 1405 C CA . GLY B 1 9 ? -7.344 21.562 -6.828 1 81.62 9 GLY B CA 1
ATOM 1406 C C . GLY B 1 9 ? -7.129 22.953 -6.262 1 81.62 9 GLY B C 1
ATOM 1407 O O . GLY B 1 9 ? -7.457 23.953 -6.906 1 81.62 9 GLY B O 1
ATOM 1408 N N . THR B 1 10 ? -6.535 23.031 -5.031 1 78.69 10 THR B N 1
ATOM 1409 C CA . THR B 1 10 ? -6.453 24.359 -4.438 1 78.69 10 THR B CA 1
ATOM 1410 C C . THR B 1 10 ? -5.125 24.547 -3.707 1 78.69 10 THR B C 1
ATOM 1412 O O . THR B 1 10 ? -4.797 25.656 -3.277 1 78.69 10 THR B O 1
ATOM 1415 N N . THR B 1 11 ? -4.336 23.484 -3.496 1 82.88 11 THR B N 1
ATOM 1416 C CA . THR B 1 11 ? -3.102 23.609 -2.727 1 82.88 11 THR B CA 1
ATOM 1417 C C . THR B 1 11 ? -1.901 23.172 -3.564 1 82.88 11 THR B C 1
ATOM 1419 O O . THR B 1 11 ? -2.051 22.812 -4.73 1 82.88 11 THR B O 1
ATOM 1422 N N . GLN B 1 12 ? -0.72 23.422 -2.953 1 78.62 12 GLN B N 1
ATOM 1423 C CA . GLN B 1 12 ? 0.504 23.047 -3.656 1 78.62 12 GLN B CA 1
ATOM 1424 C C . GLN B 1 12 ? 1.153 21.828 -3.023 1 78.62 12 GLN B C 1
ATOM 1426 O O . GLN B 1 12 ? 0.921 21.531 -1.85 1 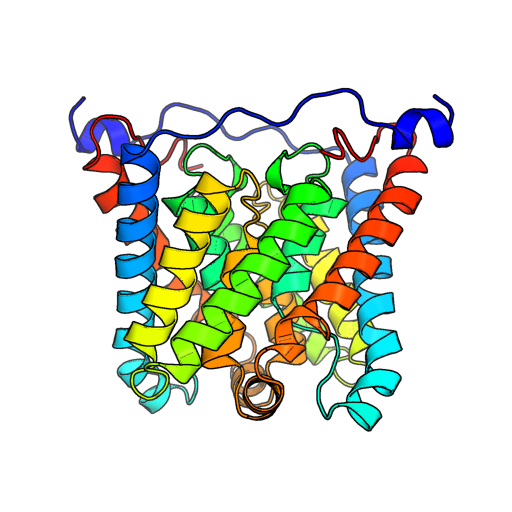78.62 12 GLN B O 1
ATOM 1431 N N . SER B 1 13 ? 1.97 21.172 -3.846 1 84.31 13 SER B N 1
ATOM 1432 C CA . SER B 1 13 ? 2.711 20 -3.383 1 84.31 13 SER B CA 1
ATOM 1433 C C . SER B 1 13 ? 3.717 20.391 -2.301 1 84.31 13 SER B C 1
ATOM 1435 O O . SER B 1 13 ? 4.344 21.438 -2.371 1 84.31 13 SER B O 1
ATOM 1437 N N . PRO B 1 14 ? 3.836 19.547 -1.263 1 83.31 14 PRO B N 1
ATOM 1438 C CA . PRO B 1 14 ? 4.812 19.828 -0.211 1 83.31 14 PRO B CA 1
ATOM 1439 C C . PRO B 1 14 ? 6.25 19.844 -0.727 1 83.31 14 PRO B C 1
ATOM 1441 O O . PRO B 1 14 ? 6.539 19.25 -1.775 1 83.31 14 PRO B O 1
ATOM 1444 N N . PRO B 1 15 ? 7.125 20.5 0.028 1 79 15 PRO B N 1
ATOM 1445 C CA . PRO B 1 15 ? 8.516 20.578 -0.417 1 79 15 PRO B CA 1
ATOM 1446 C C . PRO B 1 15 ? 9.242 19.234 -0.335 1 79 15 PRO B C 1
ATOM 1448 O O . PRO B 1 15 ? 8.766 18.312 0.335 1 79 15 PRO B O 1
ATOM 1451 N N . ARG B 1 16 ? 10.477 19.219 -0.972 1 87.06 16 ARG B N 1
ATOM 1452 C CA . ARG B 1 16 ? 11.328 18.031 -0.953 1 87.06 16 ARG B CA 1
ATOM 1453 C C . ARG B 1 16 ? 11.938 17.828 0.427 1 87.06 16 ARG B C 1
ATOM 1455 O O . ARG B 1 16 ? 12.305 18.781 1.104 1 87.06 16 ARG B O 1
ATOM 1462 N N . VAL B 1 17 ? 12.031 16.531 0.661 1 90.94 17 VAL B N 1
ATOM 1463 C CA . VAL B 1 17 ? 12.695 16.219 1.922 1 90.94 17 VAL B CA 1
ATOM 1464 C C . VAL B 1 17 ? 14.211 16.281 1.739 1 90.94 17 VAL B C 1
ATOM 1466 O O . VAL B 1 17 ? 14.711 16.219 0.614 1 90.94 17 VAL B O 1
ATOM 1469 N N . GLY B 1 18 ? 14.961 16.391 2.826 1 93.06 18 GLY B N 1
ATOM 1470 C CA . GLY B 1 18 ? 16.422 16.484 2.785 1 93.06 18 GLY B CA 1
ATOM 1471 C C . GLY B 1 18 ? 17.078 15.156 2.484 1 93.06 18 GLY B C 1
ATOM 1472 O O . GLY B 1 18 ? 16.453 14.102 2.57 1 93.06 18 GLY B O 1
ATOM 1473 N N . ILE B 1 19 ? 18.375 15.203 2.113 1 95.5 19 ILE B N 1
ATOM 1474 C CA . ILE B 1 19 ? 19.141 14.031 1.698 1 95.5 19 ILE B CA 1
ATOM 1475 C C . ILE B 1 19 ? 19.281 13.062 2.871 1 95.5 19 ILE B C 1
ATOM 1477 O O . ILE B 1 19 ? 19.281 11.844 2.682 1 95.5 19 ILE B O 1
ATOM 1481 N N . SER B 1 20 ? 19.438 13.586 4.02 1 95.62 20 SER B N 1
ATOM 1482 C CA . SER B 1 20 ? 19.531 12.742 5.207 1 95.62 20 SER B CA 1
ATOM 1483 C C . SER B 1 20 ? 18.266 11.922 5.41 1 95.62 20 SER B C 1
ATOM 1485 O O . SER B 1 20 ? 18.328 10.742 5.766 1 95.62 20 SER B O 1
ATOM 1487 N N . GLU B 1 21 ? 17.141 12.547 5.211 1 95.81 21 GLU B N 1
ATOM 1488 C CA . GLU B 1 21 ? 15.859 11.859 5.305 1 95.81 21 GLU B CA 1
ATOM 1489 C C . GLU B 1 21 ? 15.75 10.75 4.266 1 95.81 21 GLU B C 1
ATOM 1491 O O . GLU B 1 21 ? 15.25 9.656 4.562 1 95.81 21 GLU B O 1
ATOM 1496 N N . VAL B 1 22 ? 16.219 11.047 3.096 1 98.06 22 VAL B N 1
ATOM 1497 C CA . VAL B 1 22 ? 16.188 10.07 2.016 1 98.06 22 VAL B CA 1
ATOM 1498 C C . VAL B 1 22 ? 17.078 8.875 2.373 1 98.06 22 VAL B C 1
ATOM 1500 O O . VAL B 1 22 ? 16.688 7.723 2.186 1 98.06 22 VAL B O 1
ATOM 1503 N N . ALA B 1 23 ? 18.219 9.125 2.902 1 98.06 23 ALA B N 1
ATOM 1504 C CA . ALA B 1 23 ? 19.188 8.078 3.244 1 98.06 23 ALA B CA 1
ATOM 1505 C C . ALA B 1 23 ? 18.641 7.172 4.344 1 98.06 23 ALA B C 1
ATOM 1507 O O . ALA B 1 23 ? 18.75 5.945 4.266 1 98.06 23 ALA B O 1
ATOM 1508 N N . TRP B 1 24 ? 18.062 7.738 5.359 1 97.75 24 TRP B N 1
ATOM 1509 C CA . TRP B 1 24 ? 17.516 6.957 6.457 1 97.75 24 TRP B CA 1
ATOM 1510 C C . TRP B 1 24 ? 16.297 6.156 5.992 1 97.75 24 TRP B C 1
ATOM 1512 O O . TRP B 1 24 ? 16.094 5.023 6.441 1 97.75 24 TRP B O 1
ATOM 1522 N N . SER B 1 25 ? 15.469 6.805 5.141 1 98.69 25 SER B N 1
ATOM 1523 C CA . SER B 1 25 ? 14.336 6.082 4.578 1 98.69 25 SER B CA 1
ATOM 1524 C C . SER B 1 25 ? 14.789 4.871 3.77 1 98.69 25 SER B C 1
ATOM 1526 O O . SER B 1 25 ? 14.211 3.791 3.881 1 98.69 25 SER B O 1
ATOM 1528 N N . TRP B 1 26 ? 15.82 5.074 2.973 1 98.88 26 TRP B N 1
ATOM 1529 C CA . TRP B 1 26 ? 16.375 3.994 2.166 1 98.88 26 TRP B CA 1
ATOM 1530 C C . TRP B 1 26 ? 16.906 2.873 3.051 1 98.88 26 TRP B C 1
ATOM 1532 O O . TRP B 1 26 ? 16.609 1.698 2.824 1 98.88 26 TRP B O 1
ATOM 1542 N N . LEU B 1 27 ? 17.656 3.23 4.043 1 98.75 27 LEU B N 1
ATOM 1543 C CA . LEU B 1 27 ? 18.281 2.25 4.93 1 98.75 27 LEU B CA 1
ATOM 1544 C C . LEU B 1 27 ? 17.219 1.461 5.691 1 98.75 27 LEU B C 1
ATOM 1546 O O . LEU B 1 27 ? 17.312 0.235 5.801 1 98.75 27 LEU B O 1
ATOM 1550 N N . GLY B 1 28 ? 16.297 2.164 6.285 1 98.81 28 GLY B N 1
ATOM 1551 C CA . GLY B 1 28 ? 15.227 1.49 7.004 1 98.81 28 GLY B C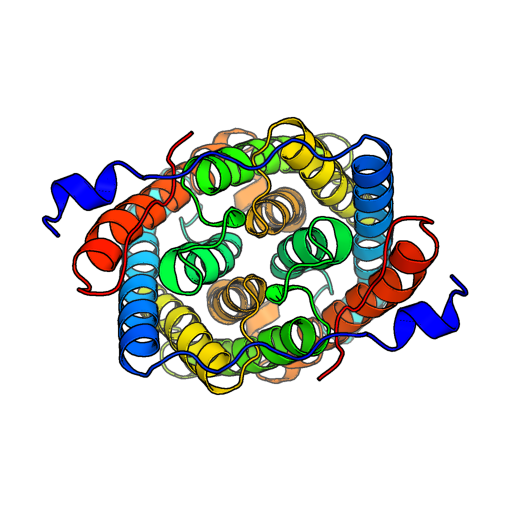A 1
ATOM 1552 C C . GLY B 1 28 ? 14.469 0.501 6.145 1 98.81 28 GLY B C 1
ATOM 1553 O O . GLY B 1 28 ? 14.242 -0.641 6.551 1 98.81 28 GLY B O 1
ATOM 1554 N N . ALA B 1 29 ? 14.102 0.984 4.973 1 98.94 29 ALA B N 1
ATOM 1555 C CA . ALA B 1 29 ? 13.352 0.127 4.062 1 98.94 29 ALA B CA 1
ATOM 1556 C C . ALA B 1 29 ? 14.18 -1.078 3.631 1 98.94 29 ALA B C 1
ATOM 1558 O O . ALA B 1 29 ? 13.664 -2.199 3.562 1 98.94 29 ALA B O 1
ATOM 1559 N N . PHE B 1 30 ? 15.414 -0.818 3.322 1 98.94 30 PHE B N 1
ATOM 1560 C CA . PHE B 1 30 ? 16.297 -1.898 2.898 1 98.94 30 PHE B CA 1
ATOM 1561 C C . PHE B 1 30 ? 16.406 -2.959 3.986 1 98.94 30 PHE B C 1
ATOM 1563 O O . PHE B 1 30 ? 16.203 -4.145 3.73 1 98.94 30 PHE B O 1
ATOM 1570 N N . VAL B 1 31 ? 16.703 -2.562 5.18 1 98.88 31 VAL B N 1
ATOM 1571 C CA . VAL B 1 31 ? 16.906 -3.484 6.293 1 98.88 31 VAL B CA 1
ATOM 1572 C C . VAL B 1 31 ? 15.586 -4.188 6.621 1 98.88 31 VAL B C 1
ATOM 1574 O O . VAL B 1 31 ? 15.555 -5.402 6.828 1 98.88 31 VAL B O 1
ATOM 1577 N N . GLY B 1 32 ? 14.508 -3.438 6.703 1 98.88 32 GLY B N 1
ATOM 1578 C CA . GLY B 1 32 ? 13.219 -4.02 7.02 1 98.88 32 GLY B CA 1
ATOM 1579 C C . GLY B 1 32 ? 12.789 -5.094 6.035 1 98.88 32 GLY B C 1
ATOM 1580 O O . GLY B 1 32 ? 12.484 -6.219 6.434 1 98.88 32 GLY B O 1
ATOM 1581 N N . ILE B 1 33 ? 12.812 -4.773 4.754 1 98.88 33 ILE B N 1
ATOM 1582 C CA . ILE B 1 33 ? 12.367 -5.699 3.719 1 98.88 33 ILE B CA 1
ATOM 1583 C C . ILE B 1 33 ? 13.344 -6.871 3.625 1 98.88 33 ILE B C 1
ATOM 1585 O O . ILE B 1 33 ? 12.93 -8.016 3.447 1 98.88 33 ILE B O 1
ATOM 1589 N N . ALA B 1 34 ? 14.656 -6.582 3.742 1 98.75 34 ALA B N 1
ATOM 1590 C CA . ALA B 1 34 ? 15.656 -7.645 3.705 1 98.75 34 ALA B CA 1
ATOM 1591 C C . ALA B 1 34 ? 15.422 -8.656 4.82 1 98.75 34 ALA B C 1
ATOM 1593 O O . ALA B 1 34 ? 15.508 -9.867 4.602 1 98.75 34 ALA B O 1
ATOM 1594 N N . LEU B 1 35 ? 15.148 -8.188 5.992 1 98.44 35 LEU B N 1
ATOM 1595 C CA . LEU B 1 35 ? 14.938 -9.078 7.125 1 98.44 35 LEU B CA 1
ATOM 1596 C C . LEU B 1 35 ? 13.711 -9.961 6.906 1 98.44 35 LEU B C 1
ATOM 1598 O O . LEU B 1 35 ? 13.742 -11.156 7.191 1 98.44 35 LEU B O 1
ATOM 1602 N N . VAL B 1 36 ? 12.625 -9.375 6.453 1 98.31 36 VAL B N 1
ATOM 1603 C CA . VAL B 1 36 ? 11.422 -10.148 6.16 1 98.31 36 VAL B CA 1
ATOM 1604 C C . VAL B 1 36 ? 11.734 -11.203 5.094 1 98.31 36 VAL B C 1
ATOM 1606 O O . VAL B 1 36 ? 11.32 -12.352 5.207 1 98.31 36 VAL B O 1
ATOM 1609 N N . GLY B 1 37 ? 12.469 -10.789 4.055 1 97.75 37 GLY B N 1
ATOM 1610 C CA . GLY B 1 37 ? 12.82 -11.688 2.971 1 97.75 37 GLY B CA 1
ATOM 1611 C C . GLY B 1 37 ? 13.758 -12.805 3.402 1 97.75 37 GLY B C 1
ATOM 1612 O O . GLY B 1 37 ? 13.656 -13.938 2.916 1 97.75 37 GLY B O 1
ATOM 1613 N N . LEU B 1 38 ? 14.695 -12.492 4.277 1 96.38 38 LEU B N 1
ATOM 1614 C CA . LEU B 1 38 ? 15.672 -13.469 4.746 1 96.38 38 LEU B CA 1
ATOM 1615 C C . LEU B 1 38 ? 14.992 -14.539 5.605 1 96.38 38 LEU B C 1
ATOM 1617 O O . LEU B 1 38 ? 15.438 -15.688 5.637 1 96.38 38 LEU B O 1
ATOM 1621 N N . LEU B 1 39 ? 13.906 -14.164 6.227 1 94.5 39 LEU B N 1
ATOM 1622 C CA . LEU B 1 39 ? 13.211 -15.109 7.102 1 94.5 39 LEU B CA 1
ATOM 1623 C C . LEU B 1 39 ? 12.219 -15.961 6.309 1 94.5 39 LEU B C 1
ATOM 1625 O O . LEU B 1 39 ? 11.57 -16.844 6.867 1 94.5 39 LEU B O 1
ATOM 1629 N N . GLN B 1 40 ? 12.156 -15.695 5.066 1 88.88 40 GLN B N 1
ATOM 1630 C CA . GLN B 1 40 ? 11.195 -16.391 4.207 1 88.88 40 GLN B CA 1
ATOM 1631 C C . GLN B 1 40 ? 11.469 -17.891 4.18 1 88.88 40 GLN B C 1
ATOM 1633 O O . GLN B 1 40 ? 10.531 -18.688 4.121 1 88.88 40 GLN B O 1
ATOM 1638 N N . GLY B 1 41 ? 12.82 -18.297 4.109 1 83.69 41 GLY B N 1
ATOM 1639 C CA . GLY B 1 41 ? 13.188 -19.703 4.074 1 83.69 41 GLY B CA 1
ATOM 1640 C C . GLY B 1 41 ? 12.609 -20.5 5.227 1 83.69 41 GLY B C 1
ATOM 1641 O O . GLY B 1 41 ? 12.156 -21.625 5.043 1 83.69 41 GLY B O 1
ATOM 1642 N N . VAL B 1 42 ? 12.5 -19.875 6.328 1 84.62 42 VAL B N 1
ATOM 1643 C CA . VAL B 1 42 ? 11.969 -20.531 7.52 1 84.62 42 VAL B CA 1
ATOM 1644 C C . VAL B 1 42 ? 10.477 -20.781 7.344 1 84.62 42 VAL B C 1
ATOM 1646 O O . VAL B 1 42 ? 9.984 -21.875 7.652 1 84.62 42 VAL B O 1
ATOM 1649 N N . PHE B 1 43 ? 9.781 -19.938 6.738 1 85.56 43 PHE B N 1
ATOM 1650 C CA . PHE B 1 43 ? 8.328 -20.016 6.715 1 85.56 43 PHE B CA 1
ATOM 1651 C C . PHE B 1 43 ? 7.84 -20.75 5.473 1 85.56 43 PHE B C 1
ATOM 1653 O O . PHE B 1 43 ? 6.77 -21.359 5.484 1 85.56 43 PHE B O 1
ATOM 1660 N N . VAL B 1 44 ? 8.656 -20.562 4.449 1 86.56 44 VAL B N 1
ATOM 1661 C CA . VAL B 1 44 ? 8.25 -21.281 3.234 1 86.56 44 VAL B CA 1
ATOM 1662 C C . VAL B 1 44 ? 8.289 -22.781 3.479 1 86.56 44 VAL B C 1
ATOM 1664 O O . VAL B 1 44 ? 7.406 -23.516 3.023 1 86.56 44 VAL B O 1
ATOM 1667 N N . ASP B 1 45 ? 9.281 -23.266 4.117 1 83.44 45 ASP B N 1
ATOM 1668 C CA . ASP B 1 45 ? 9.414 -24.672 4.441 1 83.44 45 ASP B CA 1
ATOM 1669 C C . ASP B 1 45 ? 8.312 -25.125 5.395 1 83.44 45 ASP B C 1
ATOM 1671 O O . ASP B 1 45 ? 7.797 -26.25 5.273 1 83.44 45 ASP B O 1
ATOM 1675 N N . GLU B 1 46 ? 7.879 -24.297 6.188 1 81.19 46 GLU B N 1
ATOM 1676 C CA . GLU B 1 46 ? 6.945 -24.672 7.246 1 81.19 46 GLU B CA 1
ATOM 1677 C C . GLU B 1 46 ? 5.496 -24.469 6.805 1 81.19 46 GLU B C 1
ATOM 1679 O O . GLU B 1 46 ? 4.629 -25.281 7.102 1 81.19 46 GLU B O 1
ATOM 1684 N N . PHE B 1 47 ? 5.227 -23.391 6.09 1 80.38 47 PHE B N 1
ATOM 1685 C CA . PHE B 1 47 ? 3.834 -23.016 5.859 1 80.38 47 PHE B CA 1
ATOM 1686 C C . PHE B 1 47 ? 3.518 -23 4.371 1 80.38 47 PHE B C 1
ATOM 1688 O O . PHE B 1 47 ? 2.377 -22.75 3.975 1 80.38 47 PHE B O 1
ATOM 1695 N N . GLY B 1 48 ? 4.613 -23.219 3.508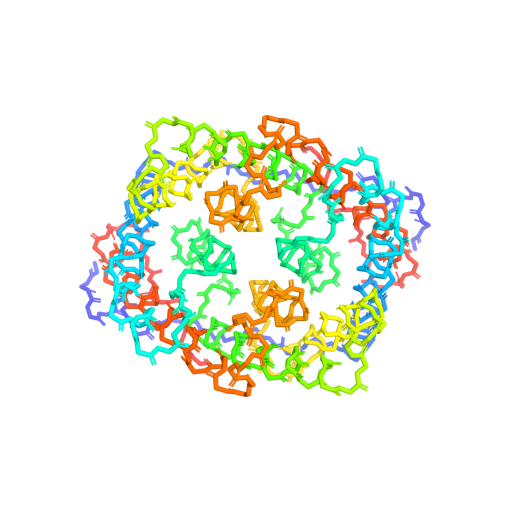 1 80.31 48 GLY B N 1
ATOM 1696 C CA . GLY B 1 48 ? 4.391 -23.281 2.072 1 80.31 48 GLY B CA 1
ATOM 1697 C C . GLY B 1 48 ? 4.266 -21.906 1.431 1 80.31 48 GLY B C 1
ATOM 1698 O O . GLY B 1 48 ? 3.861 -21.797 0.272 1 80.31 48 GLY B O 1
ATOM 1699 N N . GLN B 1 49 ? 4.414 -20.859 2.256 1 83.69 49 GLN B N 1
ATOM 1700 C CA . GLN B 1 49 ? 4.34 -19.484 1.752 1 83.69 49 GLN B CA 1
ATOM 1701 C C . GLN B 1 49 ? 5.469 -18.625 2.314 1 83.69 49 GLN B C 1
ATOM 1703 O O . GLN B 1 49 ? 5.852 -18.781 3.477 1 83.69 49 GLN B O 1
ATOM 1708 N N . GLY B 1 50 ? 5.945 -17.812 1.388 1 88.62 50 GLY B N 1
ATOM 1709 C CA . GLY B 1 50 ? 6.949 -16.875 1.872 1 88.62 50 GLY B CA 1
ATOM 1710 C C . GLY B 1 50 ? 6.367 -15.766 2.727 1 88.62 50 GLY B C 1
ATOM 1711 O O . GLY B 1 50 ? 5.148 -15.594 2.783 1 88.62 50 GLY B O 1
ATOM 1712 N N . LEU B 1 51 ? 7.242 -15.055 3.344 1 93.56 51 LEU B N 1
ATOM 1713 C CA . LEU B 1 51 ? 6.82 -13.992 4.254 1 93.56 51 LEU B CA 1
ATOM 1714 C C . LEU B 1 51 ? 6.609 -12.688 3.502 1 93.56 51 LEU B C 1
ATOM 1716 O O . LEU B 1 51 ? 5.863 -11.82 3.961 1 93.56 51 LEU B O 1
ATOM 1720 N N . LEU B 1 52 ? 7.215 -12.602 2.311 1 96.94 52 LEU B N 1
ATOM 1721 C CA . LEU B 1 52 ? 7.121 -11.344 1.575 1 96.94 52 LEU B CA 1
ATOM 1722 C C . LEU B 1 52 ? 5.797 -11.25 0.827 1 96.94 52 LEU B C 1
ATOM 1724 O O . LEU B 1 52 ? 5.508 -12.078 -0.037 1 96.94 52 LEU B O 1
ATOM 1728 N N . ILE B 1 53 ? 4.984 -10.234 1.119 1 97.5 53 ILE B N 1
ATOM 1729 C CA . ILE B 1 53 ? 3.783 -9.906 0.357 1 97.5 53 ILE B CA 1
ATOM 1730 C C . ILE B 1 53 ? 3.797 -8.43 -0.026 1 97.5 53 ILE B C 1
ATOM 1732 O O . ILE B 1 53 ? 4.422 -7.613 0.652 1 97.5 53 ILE B O 1
ATOM 1736 N N . GLY B 1 54 ? 3.141 -8.133 -1.029 1 98.06 54 GLY B N 1
ATOM 1737 C CA . GLY B 1 54 ? 3.211 -6.805 -1.617 1 98.06 54 GLY B CA 1
ATOM 1738 C C . GLY B 1 54 ? 2.867 -5.699 -0.637 1 98.06 54 GLY B C 1
ATOM 1739 O O . GLY B 1 54 ? 3.42 -4.602 -0.713 1 98.06 54 GLY B O 1
ATOM 1740 N N . SER B 1 55 ? 2.023 -5.996 0.301 1 98.88 55 SER B N 1
ATOM 1741 C CA . SER B 1 55 ? 1.553 -4.977 1.237 1 98.88 55 SER B CA 1
ATOM 1742 C C . SER B 1 55 ? 2.697 -4.441 2.09 1 98.88 55 SER B C 1
ATOM 1744 O O . SER B 1 55 ? 2.674 -3.281 2.51 1 98.88 55 SER B O 1
ATOM 1746 N N . PHE B 1 56 ? 3.75 -5.246 2.264 1 98.88 56 PHE B N 1
ATOM 1747 C CA . PHE B 1 56 ? 4.867 -4.836 3.107 1 98.88 56 PHE B CA 1
ATOM 1748 C C . PHE B 1 56 ? 5.703 -3.768 2.416 1 98.88 56 PHE B C 1
ATOM 1750 O O . PHE B 1 56 ? 6.32 -2.932 3.08 1 98.88 56 PHE B O 1
ATOM 1757 N N . GLY B 1 57 ? 5.738 -3.812 1.089 1 98.94 57 GLY B N 1
ATOM 1758 C CA . GLY B 1 57 ? 6.359 -2.709 0.374 1 98.94 57 GLY B CA 1
ATOM 1759 C C . GLY B 1 57 ? 5.699 -1.372 0.649 1 98.94 57 GLY B C 1
ATOM 1760 O O . GLY B 1 57 ? 6.383 -0.36 0.819 1 98.94 57 GLY B O 1
ATOM 1761 N N . ALA B 1 58 ? 4.371 -1.404 0.653 1 98.94 58 ALA B N 1
ATOM 1762 C CA . ALA B 1 58 ? 3.619 -0.187 0.951 1 98.94 58 ALA B CA 1
ATOM 1763 C C . ALA B 1 58 ? 3.842 0.255 2.395 1 98.94 58 ALA B C 1
ATOM 1765 O O . ALA B 1 58 ? 3.977 1.449 2.672 1 98.94 58 ALA B O 1
ATOM 1766 N N . THR B 1 59 ? 3.846 -0.708 3.312 1 98.94 59 THR B N 1
ATOM 1767 C CA . THR B 1 59 ? 4.113 -0.386 4.711 1 98.94 59 THR B CA 1
ATOM 1768 C C . THR B 1 59 ? 5.488 0.255 4.863 1 98.94 59 THR B C 1
ATOM 1770 O O . THR B 1 59 ? 5.648 1.219 5.617 1 98.94 59 THR B O 1
ATOM 1773 N N . ALA B 1 60 ? 6.48 -0.247 4.176 1 98.94 60 ALA B N 1
ATOM 1774 C CA . ALA B 1 60 ? 7.84 0.284 4.254 1 98.94 60 ALA B CA 1
ATOM 1775 C C . ALA B 1 60 ? 7.875 1.763 3.879 1 98.94 60 ALA B C 1
ATOM 1777 O O . ALA B 1 60 ? 8.555 2.561 4.531 1 98.94 60 ALA B O 1
ATOM 1778 N N . VAL B 1 61 ? 7.18 2.129 2.84 1 98.94 61 VAL B N 1
ATOM 1779 C CA . VAL B 1 61 ? 7.152 3.523 2.412 1 98.94 61 VAL B CA 1
ATOM 1780 C C . VAL B 1 61 ? 6.633 4.402 3.547 1 98.94 61 VAL B C 1
ATOM 1782 O O . VAL B 1 61 ? 7.125 5.516 3.756 1 98.94 61 VAL B O 1
ATOM 1785 N N . LEU B 1 62 ? 5.664 3.893 4.297 1 98.81 62 LEU B N 1
ATOM 1786 C CA . LEU B 1 62 ? 5.047 4.703 5.34 1 98.81 62 LEU B CA 1
ATOM 1787 C C . LEU B 1 62 ? 5.93 4.746 6.586 1 98.81 62 LEU B C 1
ATOM 1789 O O . LEU B 1 62 ? 6.258 5.828 7.078 1 98.81 62 LEU B O 1
ATOM 1793 N N . VAL B 1 63 ? 6.391 3.621 7.078 1 98.75 63 VAL B N 1
ATOM 1794 C CA . VAL B 1 63 ? 7.02 3.574 8.398 1 98.75 63 VAL B CA 1
ATOM 1795 C C . VAL B 1 63 ? 8.477 4.031 8.289 1 98.75 63 VAL B C 1
ATOM 1797 O O . VAL B 1 63 ? 9.102 4.371 9.297 1 98.75 63 VAL B O 1
ATOM 1800 N N . TYR B 1 64 ? 9.023 4.133 7.062 1 98.69 64 TYR B N 1
ATOM 1801 C CA . TYR B 1 64 ? 10.398 4.598 6.906 1 98.69 64 TYR B CA 1
ATOM 1802 C C . TYR B 1 64 ? 10.445 5.906 6.125 1 98.69 64 TYR B C 1
ATOM 1804 O O . TYR B 1 64 ? 11.375 6.703 6.293 1 98.69 64 TYR B O 1
ATOM 1812 N N . GLY B 1 65 ? 9.5 6.188 5.277 1 98.25 65 GLY B N 1
ATOM 1813 C CA . GLY B 1 65 ? 9.531 7.344 4.395 1 98.25 65 GLY B CA 1
ATOM 1814 C C . GLY B 1 65 ? 8.57 8.438 4.809 1 98.25 65 GLY B C 1
ATOM 1815 O O . GLY B 1 65 ? 8.734 9.594 4.418 1 98.25 65 GLY B O 1
ATOM 1816 N N . ALA B 1 66 ? 7.547 8.078 5.492 1 97.75 66 ALA B N 1
ATOM 1817 C CA . ALA B 1 66 ? 6.559 9.031 5.984 1 97.75 66 ALA B CA 1
ATOM 1818 C C . ALA B 1 66 ? 6.238 8.781 7.457 1 97.75 66 ALA B C 1
ATOM 1820 O O . ALA B 1 66 ? 5.074 8.602 7.824 1 97.75 66 ALA B O 1
ATOM 1821 N N . ILE B 1 67 ? 7.23 8.914 8.297 1 95.81 67 ILE B N 1
ATOM 1822 C CA . ILE B 1 67 ? 7.23 8.359 9.641 1 95.81 67 ILE B CA 1
ATOM 1823 C C . ILE B 1 67 ? 6.289 9.164 10.531 1 95.81 67 ILE B C 1
ATOM 1825 O O . ILE B 1 67 ? 5.812 8.664 11.555 1 95.81 67 ILE B O 1
ATOM 1829 N N . ARG B 1 68 ? 5.977 10.391 10.156 1 94.56 68 ARG B N 1
ATOM 1830 C CA . ARG B 1 68 ? 5.137 11.242 10.992 1 94.56 68 ARG B CA 1
ATOM 1831 C C . ARG B 1 68 ? 3.662 11.062 10.656 1 94.56 68 ARG B C 1
ATOM 1833 O O . ARG B 1 68 ? 2.787 11.539 11.383 1 94.56 68 ARG B O 1
ATOM 1840 N N . SER B 1 69 ? 3.406 10.383 9.531 1 95.94 69 SER B N 1
ATOM 1841 C CA . SER B 1 69 ? 2.025 10.141 9.125 1 95.94 69 SER B CA 1
ATOM 1842 C C . SER B 1 69 ? 1.268 9.344 10.18 1 95.94 69 SER B C 1
ATOM 1844 O O . SER B 1 69 ? 1.784 8.359 10.711 1 95.94 69 SER B O 1
ATOM 1846 N N . PRO B 1 70 ? 0.049 9.75 10.453 1 95.75 70 PRO B N 1
ATOM 1847 C CA . PRO B 1 70 ? -0.764 8.93 11.359 1 95.75 70 PRO B CA 1
ATOM 1848 C C . PRO B 1 70 ? -0.985 7.516 10.836 1 95.75 70 PRO B C 1
ATOM 1850 O O . PRO B 1 70 ? -1.121 6.574 11.625 1 95.75 70 PRO B O 1
ATOM 1853 N N . LEU B 1 71 ? -0.935 7.355 9.578 1 97.88 71 LEU B N 1
ATOM 1854 C CA . LEU B 1 71 ? -1.177 6.074 8.922 1 97.88 71 LEU B CA 1
ATOM 1855 C C . LEU B 1 71 ? -0.015 5.117 9.156 1 97.88 71 LEU B C 1
ATOM 1857 O O . LEU B 1 71 ? -0.141 3.912 8.922 1 97.88 71 LEU B O 1
ATOM 1861 N N . ALA B 1 72 ? 1.13 5.621 9.578 1 98.31 72 ALA B N 1
ATOM 1862 C CA . ALA B 1 72 ? 2.365 4.852 9.703 1 98.31 72 ALA B CA 1
ATOM 1863 C C . ALA B 1 72 ? 2.553 4.348 11.133 1 98.31 72 ALA B C 1
ATOM 1865 O O . ALA B 1 72 ? 3.459 3.559 11.406 1 98.31 72 ALA B O 1
ATOM 1866 N N . GLN B 1 73 ? 1.697 4.773 12.062 1 97.88 73 GLN B N 1
ATOM 1867 C CA . GLN B 1 73 ? 1.909 4.488 13.477 1 97.88 73 GLN B CA 1
ATOM 1868 C C . GLN B 1 73 ? 1.571 3.035 13.797 1 97.88 73 GLN B C 1
ATOM 1870 O O . GLN B 1 73 ? 0.771 2.41 13.102 1 97.88 73 GLN B O 1
ATOM 1875 N N . PRO B 1 74 ? 2.15 2.461 14.875 1 97.75 74 PRO B N 1
ATOM 1876 C CA . PRO B 1 74 ? 2.094 1.022 15.141 1 97.75 74 PRO B CA 1
ATOM 1877 C C . PRO B 1 74 ? 0.664 0.496 15.234 1 97.75 74 PRO B C 1
ATOM 1879 O O . PRO B 1 74 ? 0.358 -0.572 14.695 1 97.75 74 PRO B O 1
ATOM 1882 N N . ARG B 1 75 ? -0.252 1.202 15.852 1 97.56 75 ARG B N 1
ATOM 1883 C CA . ARG B 1 75 ? -1.645 0.774 15.938 1 97.56 75 ARG B CA 1
ATOM 1884 C C . ARG B 1 75 ? -2.258 0.625 14.547 1 97.56 75 ARG B C 1
ATOM 1886 O O . ARG B 1 75 ? -2.99 -0.33 14.289 1 97.56 75 ARG B O 1
ATOM 1893 N N . ASN B 1 76 ? -1.981 1.558 13.688 1 98.69 76 ASN B N 1
ATOM 1894 C CA . ASN B 1 76 ? -2.506 1.528 12.328 1 98.69 76 ASN B CA 1
ATOM 1895 C C . ASN B 1 76 ? -1.89 0.394 11.516 1 98.69 76 ASN B C 1
ATOM 1897 O O . ASN B 1 76 ? -2.59 -0.292 10.766 1 98.69 76 ASN B O 1
ATOM 1901 N N . VAL B 1 77 ? -0.583 0.202 11.711 1 98.81 77 VAL B N 1
ATOM 1902 C CA . VAL B 1 77 ? 0.113 -0.838 10.953 1 98.81 77 VAL B CA 1
ATOM 1903 C C . VAL B 1 77 ? -0.428 -2.211 11.352 1 98.81 77 VAL B C 1
ATOM 1905 O O . VAL B 1 77 ? -0.897 -2.969 10.5 1 98.81 77 VAL B O 1
ATOM 1908 N N . LEU B 1 78 ? -0.381 -2.447 12.625 1 98.62 78 LEU B N 1
ATOM 1909 C CA . LEU B 1 78 ? -0.78 -3.77 13.094 1 98.62 78 LEU B CA 1
ATOM 1910 C C . LEU B 1 78 ? -2.283 -3.971 12.938 1 98.62 78 LEU B C 1
ATOM 1912 O O . LEU B 1 78 ? -2.727 -4.984 12.398 1 98.62 78 LEU B O 1
ATOM 1916 N N . GLY B 1 79 ? -3.076 -3.039 13.43 1 98.62 79 GLY B N 1
ATOM 1917 C CA . GLY B 1 79 ? -4.523 -3.137 13.32 1 98.62 79 GLY B CA 1
ATOM 1918 C C . GLY B 1 79 ? -5.016 -3.189 11.891 1 98.62 79 GLY B C 1
ATOM 1919 O O . GLY B 1 79 ? -5.871 -4.008 11.547 1 98.62 79 GLY B O 1
ATOM 1920 N N . GLY B 1 80 ? -4.488 -2.318 11.039 1 98.81 80 GLY B N 1
ATOM 1921 C CA . GLY B 1 80 ? -4.898 -2.277 9.648 1 98.81 80 GLY B CA 1
ATOM 1922 C C . GLY B 1 80 ? -4.621 -3.57 8.906 1 98.81 80 GLY B C 1
ATOM 1923 O O . GLY B 1 80 ? -5.473 -4.059 8.164 1 98.81 80 GLY B O 1
ATOM 1924 N N . HIS B 1 81 ? -3.459 -4.109 9.117 1 98.94 81 HIS B N 1
ATOM 1925 C CA . HIS B 1 81 ? -3.094 -5.363 8.469 1 98.94 81 HIS B CA 1
ATOM 1926 C C . HIS B 1 81 ? -3.982 -6.508 8.945 1 98.94 81 HIS B C 1
ATOM 1928 O O . HIS B 1 81 ? -4.535 -7.25 8.133 1 98.94 81 HIS B O 1
ATOM 1934 N N . ILE B 1 82 ? -4.117 -6.637 10.242 1 98.88 82 ILE B N 1
ATOM 1935 C CA . ILE B 1 82 ? -4.816 -7.785 10.805 1 98.88 82 ILE B CA 1
ATOM 1936 C C . ILE B 1 82 ? -6.297 -7.719 10.43 1 98.88 82 ILE B C 1
ATOM 1938 O O . ILE B 1 82 ? -6.871 -8.711 9.969 1 98.88 82 ILE B O 1
ATOM 1942 N N . ILE B 1 83 ? -6.93 -6.605 10.594 1 98.88 83 ILE B N 1
ATOM 1943 C CA . ILE B 1 83 ? -8.336 -6.414 10.258 1 98.88 83 ILE B CA 1
ATOM 1944 C C . ILE B 1 83 ? -8.555 -6.719 8.773 1 98.88 83 ILE B C 1
ATOM 1946 O O . ILE B 1 83 ? -9.477 -7.465 8.422 1 98.88 83 ILE B O 1
ATOM 1950 N N . SER B 1 84 ? -7.73 -6.219 7.949 1 98.94 84 SER B N 1
ATOM 1951 C CA . SER B 1 84 ? -7.895 -6.355 6.504 1 98.94 84 SER B CA 1
ATOM 1952 C C . SER B 1 84 ? -7.633 -7.789 6.051 1 98.94 84 SER B C 1
ATOM 1954 O O . SER B 1 84 ? -8.273 -8.281 5.121 1 98.94 84 SER B O 1
ATOM 1956 N N . ALA B 1 85 ? -6.613 -8.391 6.695 1 98.94 85 ALA B N 1
ATOM 1957 C CA . ALA B 1 85 ? -6.355 -9.797 6.387 1 98.94 85 ALA B CA 1
ATOM 1958 C C . ALA B 1 85 ? -7.586 -10.656 6.66 1 98.94 85 ALA B C 1
ATOM 1960 O O . ALA B 1 85 ? -7.965 -11.492 5.84 1 98.94 85 ALA B O 1
ATOM 1961 N N . LEU B 1 86 ? -8.195 -10.445 7.805 1 98.94 86 LEU B N 1
ATOM 1962 C CA . LEU B 1 86 ? -9.375 -11.211 8.195 1 98.94 86 LEU B CA 1
ATOM 1963 C C . LEU B 1 86 ? -10.531 -10.953 7.234 1 98.94 86 LEU B C 1
ATOM 1965 O O . LEU B 1 86 ? -11.211 -11.891 6.805 1 98.94 86 LEU B O 1
ATOM 1969 N N . ILE B 1 87 ? -10.773 -9.75 6.871 1 98.94 87 ILE B N 1
ATOM 1970 C CA . ILE B 1 87 ? -11.867 -9.375 5.977 1 98.94 87 ILE B CA 1
ATOM 1971 C C . ILE B 1 87 ? -11.594 -9.93 4.578 1 98.94 87 ILE B C 1
ATOM 1973 O O . ILE B 1 87 ? -12.516 -10.398 3.898 1 98.94 87 ILE B O 1
ATOM 1977 N N . GLY B 1 88 ? -10.352 -9.797 4.121 1 98.94 88 GLY B N 1
ATOM 1978 C CA . GLY B 1 88 ? -9.984 -10.367 2.836 1 98.94 88 GLY B CA 1
ATOM 1979 C C . GLY B 1 88 ? -10.25 -11.859 2.748 1 98.94 88 GLY B C 1
ATOM 1980 O O . GLY B 1 88 ? -10.852 -12.328 1.784 1 98.94 88 GLY B O 1
ATOM 1981 N N . VAL B 1 89 ? -9.789 -12.609 3.76 1 98.88 89 VAL B N 1
ATOM 1982 C CA . VAL B 1 89 ? -9.992 -14.055 3.799 1 98.88 89 VAL B CA 1
ATOM 1983 C C . VAL B 1 89 ? -11.492 -14.367 3.828 1 98.88 89 VAL B C 1
ATOM 1985 O O . VAL B 1 89 ? -11.961 -15.258 3.121 1 98.88 89 VAL B O 1
ATOM 1988 N N . MET B 1 90 ? -12.211 -13.633 4.641 1 98.88 90 MET B N 1
ATOM 1989 C CA . MET B 1 90 ? -13.664 -13.805 4.711 1 98.88 90 MET B CA 1
ATOM 1990 C C . MET B 1 90 ? -14.305 -13.594 3.346 1 98.88 90 MET B C 1
ATOM 1992 O O . MET B 1 90 ? -15.148 -14.383 2.922 1 98.88 90 MET B O 1
ATOM 1996 N N . SER B 1 91 ? -13.977 -12.539 2.654 1 98.88 91 SER B N 1
ATOM 1997 C CA . SER B 1 91 ? -14.523 -12.227 1.338 1 98.88 91 SER B CA 1
ATOM 1998 C C . SER B 1 91 ? -14.234 -13.344 0.341 1 98.88 91 SER B C 1
ATOM 2000 O O . SER B 1 91 ? -15.102 -13.711 -0.452 1 98.88 91 SER B O 1
ATOM 2002 N N . TYR B 1 92 ? -13 -13.812 0.36 1 98.69 92 TYR B N 1
ATOM 2003 C CA . TYR B 1 92 ? -12.633 -14.906 -0.533 1 98.69 92 TYR B CA 1
ATOM 2004 C C . TYR B 1 92 ? -13.461 -16.156 -0.237 1 98.69 92 TYR B C 1
ATOM 2006 O O . TYR B 1 92 ? -13.93 -16.828 -1.157 1 98.69 92 TYR B O 1
ATOM 2014 N N . GLN B 1 93 ? -13.609 -16.5 1.061 1 98.5 93 GLN B N 1
ATOM 2015 C CA . GLN B 1 93 ? -14.336 -17.703 1.458 1 98.5 93 GLN B CA 1
ATOM 2016 C C . GLN B 1 93 ? -15.812 -17.594 1.088 1 98.5 93 GLN B C 1
ATOM 2018 O O . GLN B 1 93 ? -16.438 -18.609 0.75 1 98.5 93 GLN B O 1
ATOM 2023 N N . LEU B 1 94 ? -16.359 -16.422 1.096 1 98.31 94 LEU B N 1
ATOM 2024 C CA . LEU B 1 94 ? -17.781 -16.219 0.838 1 98.31 94 LEU B CA 1
ATOM 2025 C C . LEU B 1 94 ? -18.078 -16.234 -0.659 1 98.31 94 LEU B C 1
ATOM 2027 O O . LEU B 1 94 ? -19.062 -16.812 -1.104 1 98.31 94 LEU B O 1
ATOM 2031 N N . ILE B 1 95 ? -17.188 -15.531 -1.491 1 98.31 95 ILE B N 1
ATOM 2032 C CA . ILE B 1 95 ? -17.547 -15.336 -2.891 1 98.31 95 ILE B CA 1
ATOM 2033 C C . ILE B 1 95 ? -16.281 -15.266 -3.748 1 98.31 95 ILE B C 1
ATOM 2035 O O . ILE B 1 95 ? -16.219 -14.469 -4.688 1 98.31 95 ILE B O 1
ATOM 2039 N N . GLY B 1 96 ? -15.289 -16.047 -3.406 1 97.06 96 GLY B N 1
ATOM 2040 C CA . GLY B 1 96 ? -14 -16.016 -4.07 1 97.06 96 GLY B CA 1
ATOM 2041 C C . GLY B 1 96 ? -14.062 -16.438 -5.523 1 97.06 96 GLY B C 1
ATOM 2042 O O . GLY B 1 96 ? -13.141 -16.172 -6.301 1 97.06 96 GLY B O 1
ATOM 2043 N N . ASP B 1 97 ? -15.18 -17.078 -5.969 1 96.69 97 ASP B N 1
ATOM 2044 C CA . ASP B 1 97 ? -15.359 -17.5 -7.352 1 96.69 97 ASP B CA 1
ATOM 2045 C C . ASP B 1 97 ? -15.617 -16.312 -8.273 1 96.69 97 ASP B C 1
ATOM 2047 O O . ASP B 1 97 ? -15.398 -16.406 -9.484 1 96.69 97 ASP B O 1
ATOM 2051 N N . ILE B 1 98 ? -16.172 -15.242 -7.703 1 97.5 98 ILE B N 1
ATOM 2052 C CA . ILE B 1 98 ? -16.375 -13.984 -8.422 1 97.5 98 ILE B CA 1
ATOM 2053 C C . ILE B 1 98 ? -15.305 -12.984 -7.996 1 97.5 98 ILE B C 1
ATOM 2055 O O . ILE B 1 98 ? -15.547 -12.141 -7.129 1 97.5 98 ILE B O 1
ATOM 2059 N N . VAL B 1 99 ? -14.211 -13.023 -8.695 1 96.69 99 VAL B N 1
ATOM 2060 C CA . VAL B 1 99 ? -12.977 -12.398 -8.234 1 96.69 99 VAL B CA 1
ATOM 2061 C C . VAL B 1 99 ? -13.172 -10.891 -8.117 1 96.69 99 VAL B C 1
ATOM 2063 O O . VAL B 1 99 ? -12.828 -10.297 -7.09 1 96.69 99 VAL B O 1
ATOM 2066 N N . TRP B 1 100 ? -13.719 -10.219 -9.141 1 97.69 100 TRP B N 1
ATOM 2067 C CA . TRP B 1 100 ? -13.852 -8.766 -9.117 1 97.69 100 TRP B CA 1
ATOM 2068 C C . TRP B 1 100 ? -14.734 -8.32 -7.953 1 97.69 100 TRP B C 1
ATOM 2070 O O . TRP B 1 100 ? -14.461 -7.301 -7.316 1 97.69 100 TRP B O 1
ATOM 2080 N N . LEU B 1 101 ? -15.727 -9.078 -7.633 1 98.56 101 LEU B N 1
ATOM 2081 C CA . LEU B 1 101 ? -16.656 -8.742 -6.559 1 98.56 101 LEU B CA 1
ATOM 2082 C C . LEU B 1 101 ? -16.031 -9 -5.195 1 98.56 101 LEU B C 1
ATOM 2084 O O . LEU B 1 101 ? -16.172 -8.188 -4.281 1 98.56 101 LEU B O 1
ATOM 2088 N N . ALA B 1 1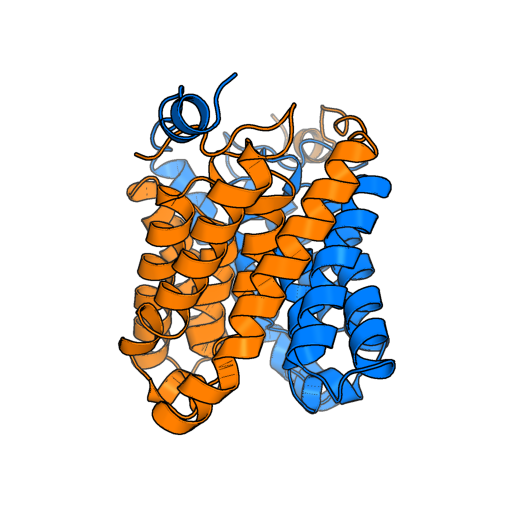02 ? -15.383 -10.164 -5.074 1 98.75 102 ALA B N 1
ATOM 2089 C CA . ALA B 1 102 ? -14.703 -10.484 -3.826 1 98.75 102 ALA B CA 1
ATOM 2090 C C . ALA B 1 102 ? -13.625 -9.445 -3.51 1 98.75 102 ALA B C 1
ATOM 2092 O O . ALA B 1 102 ? -13.484 -9.023 -2.361 1 98.75 102 ALA B O 1
ATOM 2093 N N . ALA B 1 103 ? -12.891 -9.07 -4.512 1 98.81 103 ALA B N 1
ATOM 2094 C CA . ALA B 1 103 ? -11.836 -8.078 -4.352 1 98.81 103 ALA B CA 1
ATOM 2095 C C . ALA B 1 103 ? -12.406 -6.73 -3.926 1 98.81 103 ALA B C 1
ATOM 2097 O O . ALA B 1 103 ? -11.906 -6.102 -2.992 1 98.81 103 ALA B O 1
ATOM 2098 N N . ALA B 1 104 ? -13.43 -6.309 -4.605 1 98.94 104 ALA B N 1
ATOM 2099 C CA . ALA B 1 104 ? -14.062 -5.027 -4.309 1 98.94 104 ALA B CA 1
ATOM 2100 C C . ALA B 1 104 ? -14.625 -5.012 -2.889 1 98.94 104 ALA B C 1
ATOM 2102 O O . ALA B 1 104 ? -14.453 -4.035 -2.158 1 98.94 104 ALA B O 1
ATOM 2103 N N . LEU B 1 105 ? -15.25 -6.062 -2.465 1 98.94 105 LEU B N 1
ATOM 2104 C CA . LEU B 1 105 ? -15.82 -6.156 -1.127 1 98.94 105 LEU B CA 1
ATOM 2105 C C . LEU B 1 105 ? -14.727 -6.184 -0.068 1 98.94 105 LEU B C 1
ATOM 2107 O O . LEU B 1 105 ? -14.859 -5.559 0.986 1 98.94 105 LEU B O 1
ATOM 2111 N N . ALA B 1 106 ? -13.703 -6.934 -0.349 1 98.94 106 ALA B N 1
ATOM 2112 C CA . ALA B 1 106 ? -12.586 -7.051 0.591 1 98.94 106 ALA B CA 1
ATOM 2113 C C . ALA B 1 106 ? -11.969 -5.688 0.879 1 98.94 106 ALA B C 1
ATOM 2115 O O . ALA B 1 106 ? -11.828 -5.297 2.039 1 98.94 106 ALA B O 1
ATOM 2116 N N . VAL B 1 107 ? -11.664 -4.98 -0.133 1 98.94 107 VAL B N 1
ATOM 2117 C CA . VAL B 1 107 ? -10.945 -3.723 0.017 1 98.94 107 VAL B CA 1
ATOM 2118 C C . VAL B 1 107 ? -11.867 -2.66 0.602 1 98.94 107 VAL B C 1
ATOM 2120 O O . VAL B 1 107 ? -11.516 -1.984 1.57 1 98.94 107 VAL B O 1
ATOM 2123 N N . SER B 1 108 ? -13.07 -2.529 0.05 1 98.94 108 SER B N 1
ATOM 2124 C CA . SER B 1 108 ? -13.984 -1.478 0.487 1 98.94 108 SER B CA 1
ATOM 2125 C C . SER B 1 108 ? -14.422 -1.692 1.931 1 98.94 108 SER B C 1
ATOM 2127 O O . SER B 1 108 ? -14.461 -0.748 2.723 1 98.94 108 SER B O 1
ATOM 2129 N N . THR B 1 109 ? -14.703 -2.924 2.33 1 98.94 109 THR B N 1
ATOM 2130 C CA . THR B 1 109 ? -15.117 -3.217 3.699 1 98.94 109 THR B CA 1
ATOM 2131 C C . THR B 1 109 ? -13.945 -3.029 4.664 1 98.94 109 THR B C 1
ATOM 2133 O O . THR B 1 109 ? -14.141 -2.584 5.797 1 98.94 109 THR B O 1
ATOM 2136 N N . SER B 1 110 ? -12.766 -3.408 4.246 1 98.94 110 SER B N 1
ATOM 2137 C CA . SER B 1 110 ? -11.586 -3.162 5.07 1 98.94 110 SER B CA 1
ATOM 2138 C C . SER B 1 110 ? -11.422 -1.676 5.367 1 98.94 110 SER B C 1
ATOM 2140 O O . SER B 1 110 ? -11.117 -1.293 6.5 1 98.94 110 SER B O 1
ATOM 2142 N N . ILE B 1 111 ? -11.609 -0.877 4.316 1 98.94 111 ILE B N 1
ATOM 2143 C CA . ILE B 1 111 ? -11.477 0.565 4.488 1 98.94 111 ILE B CA 1
ATOM 2144 C C . ILE B 1 111 ? -12.484 1.054 5.527 1 98.94 111 ILE B C 1
ATOM 2146 O O . ILE B 1 111 ? -12.133 1.809 6.438 1 98.94 111 ILE B O 1
ATOM 2150 N N . ALA B 1 112 ? -13.688 0.639 5.422 1 98.88 112 ALA B N 1
ATOM 2151 C CA . ALA B 1 112 ? -14.75 1.054 6.34 1 98.88 112 ALA B CA 1
ATOM 2152 C C . ALA B 1 112 ? -14.414 0.656 7.777 1 98.88 112 ALA B C 1
ATOM 2154 O O . ALA B 1 112 ? -14.516 1.476 8.695 1 98.88 112 ALA B O 1
ATOM 2155 N N . VAL B 1 113 ? -14 -0.552 7.973 1 98.88 113 VAL B N 1
ATOM 2156 C CA . VAL B 1 113 ? -13.75 -1.059 9.312 1 98.88 113 VAL B CA 1
ATOM 2157 C C . VAL B 1 113 ? -12.5 -0.393 9.891 1 98.88 113 VAL B C 1
ATOM 2159 O O . VAL B 1 113 ? -12.453 -0.075 11.086 1 98.88 113 VAL B O 1
ATOM 2162 N N . MET B 1 114 ? -11.477 -0.232 9.078 1 98.75 114 MET B N 1
ATOM 2163 C CA . MET B 1 114 ? -10.297 0.476 9.555 1 98.75 114 MET B CA 1
ATOM 2164 C C . MET B 1 114 ? -10.648 1.889 10 1 98.75 114 MET B C 1
ATOM 2166 O O . MET B 1 114 ? -10.117 2.381 11 1 98.75 114 MET B O 1
ATOM 2170 N N . HIS B 1 115 ? -11.547 2.576 9.219 1 98.38 115 HIS B N 1
ATOM 2171 C CA . HIS B 1 115 ? -12.016 3.889 9.648 1 98.38 115 HIS B CA 1
ATOM 2172 C C . HIS B 1 115 ? -12.695 3.814 11.016 1 98.38 115 HIS B C 1
ATOM 2174 O O . HIS B 1 115 ? -12.383 4.605 11.906 1 98.38 115 HIS B O 1
ATOM 2180 N N . MET B 1 116 ? -13.531 2.881 11.195 1 98.06 116 MET B N 1
ATOM 2181 C CA . MET B 1 116 ? -14.352 2.764 12.391 1 98.06 116 MET B CA 1
ATOM 2182 C C . MET B 1 116 ? -13.5 2.385 13.602 1 98.06 116 MET B C 1
ATOM 2184 O O . MET B 1 116 ? -13.844 2.723 14.734 1 98.06 116 MET B O 1
ATOM 2188 N N . THR B 1 117 ? -12.406 1.731 13.398 1 97.62 117 THR B N 1
ATOM 2189 C CA . THR B 1 117 ? -11.57 1.265 14.5 1 97.62 117 THR B CA 1
ATOM 2190 C C . THR B 1 117 ? -10.352 2.17 14.68 1 97.62 117 THR B C 1
ATOM 2192 O O . THR B 1 117 ? -9.453 1.865 15.469 1 97.62 117 THR B O 1
ATOM 2195 N N . LYS B 1 118 ? -10.219 3.219 13.906 1 96.88 118 LYS B N 1
ATOM 2196 C CA . LYS B 1 118 ? -9.109 4.172 13.969 1 96.88 118 LYS B CA 1
ATOM 2197 C C . LYS B 1 118 ? -7.777 3.484 13.703 1 96.88 118 LYS B C 1
ATOM 2199 O O . LYS B 1 118 ? -6.789 3.74 14.398 1 96.88 118 LYS B O 1
ATOM 2204 N N . THR B 1 119 ? -7.816 2.584 12.734 1 98.12 119 THR B N 1
ATOM 2205 C CA . THR B 1 119 ? -6.617 1.837 12.375 1 98.12 119 THR B CA 1
ATOM 2206 C C . THR B 1 119 ? -6.352 1.939 10.875 1 98.12 119 THR B C 1
ATOM 2208 O O . THR B 1 119 ? -5.836 1.001 10.266 1 98.12 119 THR B O 1
ATOM 2211 N N . LEU B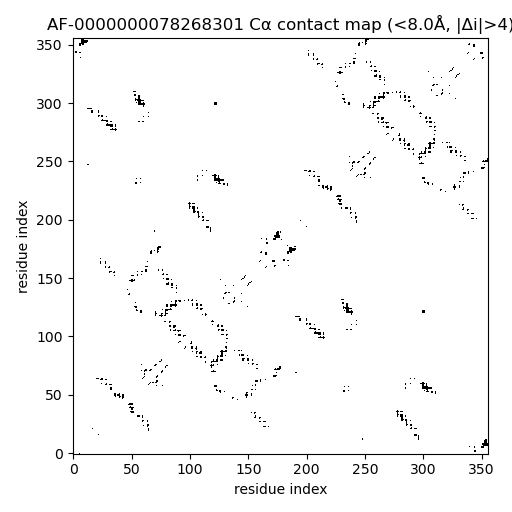 1 120 ? -6.805 3.02 10.242 1 98.75 120 LEU B N 1
ATOM 2212 C CA . LEU B 1 120 ? -6.645 3.146 8.805 1 98.75 120 LEU B CA 1
ATOM 2213 C C . LEU B 1 120 ? -5.172 3.064 8.406 1 98.75 120 LEU B C 1
ATOM 2215 O O . LEU B 1 120 ? -4.352 3.846 8.891 1 98.75 120 LEU B O 1
ATOM 2219 N N . HIS B 1 121 ? -4.805 2.127 7.641 1 98.88 121 HIS B N 1
ATOM 2220 C CA . HIS B 1 121 ? -3.475 1.84 7.113 1 98.88 121 HIS B CA 1
ATOM 2221 C C . HIS B 1 121 ? -3.545 1.391 5.656 1 98.88 121 HIS B C 1
ATOM 2223 O O . HIS B 1 121 ? -4.035 0.298 5.363 1 98.88 121 HIS B O 1
ATOM 2229 N N . PRO B 1 122 ? -3.043 2.184 4.738 1 98.88 122 PRO B N 1
ATOM 2230 C CA . PRO B 1 122 ? -3.236 1.909 3.312 1 98.88 122 PRO B CA 1
ATOM 2231 C C . PRO B 1 122 ? -2.787 0.505 2.914 1 98.88 122 PRO B C 1
ATOM 2233 O O . PRO B 1 122 ? -3.521 -0.211 2.23 1 98.88 122 PRO B O 1
ATOM 2236 N N . PRO B 1 123 ? -1.695 0 3.398 1 98.94 123 PRO B N 1
ATOM 2237 C CA . PRO B 1 123 ? -1.26 -1.35 3.033 1 98.94 123 PRO B CA 1
ATOM 2238 C C . PRO B 1 123 ? -2.266 -2.424 3.439 1 98.94 123 PRO B C 1
ATOM 2240 O O . PRO B 1 123 ? -2.234 -3.537 2.908 1 98.94 123 PRO B O 1
ATOM 2243 N N . GLY B 1 124 ? -3.074 -2.08 4.457 1 98.88 124 GLY B N 1
ATOM 2244 C CA . GLY B 1 124 ? -4.152 -3.002 4.781 1 98.88 124 GLY B CA 1
ATOM 2245 C C . GLY B 1 124 ? -5.027 -3.34 3.59 1 98.88 124 GLY B C 1
ATOM 2246 O O . GLY B 1 124 ? -5.465 -4.48 3.436 1 98.88 124 GLY B O 1
ATOM 2247 N N . GLY B 1 125 ? -5.336 -2.336 2.789 1 98.94 125 GLY B N 1
ATOM 2248 C CA . GLY B 1 125 ? -6.078 -2.594 1.566 1 98.94 125 GLY B CA 1
ATOM 2249 C C . GLY B 1 125 ? -5.402 -3.604 0.659 1 98.94 125 GLY B C 1
ATOM 2250 O O . GLY B 1 125 ? -6.07 -4.438 0.045 1 98.94 125 GLY B O 1
ATOM 2251 N N . ALA B 1 126 ? -4.105 -3.443 0.501 1 98.94 126 ALA B N 1
ATOM 2252 C CA . ALA B 1 126 ? -3.328 -4.418 -0.262 1 98.94 126 ALA B CA 1
ATOM 2253 C C . ALA B 1 126 ? -3.422 -5.805 0.364 1 98.94 126 ALA B C 1
ATOM 2255 O O . ALA B 1 126 ? -3.574 -6.805 -0.345 1 98.94 126 ALA B O 1
ATOM 2256 N N . THR B 1 127 ? -3.297 -5.863 1.695 1 98.88 127 THR B N 1
ATOM 2257 C CA . THR B 1 127 ? -3.385 -7.125 2.424 1 98.88 127 THR B CA 1
ATOM 2258 C C . THR B 1 127 ? -4.715 -7.816 2.146 1 98.88 127 THR B C 1
ATOM 2260 O O . THR B 1 127 ? -4.75 -9.023 1.891 1 98.88 127 THR B O 1
ATOM 2263 N N . ALA B 1 128 ? -5.789 -7.066 2.205 1 98.94 128 ALA B N 1
ATOM 2264 C CA . ALA B 1 128 ? -7.117 -7.609 1.936 1 98.94 128 ALA B CA 1
ATOM 2265 C C . ALA B 1 128 ? -7.215 -8.125 0.503 1 98.94 128 ALA B C 1
ATOM 2267 O O . ALA B 1 128 ? -7.73 -9.227 0.266 1 98.94 128 ALA B O 1
ATOM 2268 N N . LEU B 1 129 ? -6.762 -7.336 -0.423 1 98.88 129 LEU B N 1
ATOM 2269 C CA . LEU B 1 129 ? -6.84 -7.699 -1.834 1 98.88 129 LEU B CA 1
ATOM 2270 C C . LEU B 1 129 ? -6.016 -8.945 -2.121 1 98.88 129 LEU B C 1
ATOM 2272 O O . LEU B 1 129 ? -6.457 -9.828 -2.863 1 98.88 129 LEU B O 1
ATOM 2276 N N . ILE B 1 130 ? -4.82 -9.062 -1.558 1 98.56 130 ILE B N 1
ATOM 2277 C CA . ILE B 1 130 ? -3.922 -10.195 -1.761 1 98.56 130 ILE B CA 1
ATOM 2278 C C . ILE B 1 130 ? -4.559 -11.469 -1.207 1 98.56 130 ILE B C 1
ATOM 2280 O O . ILE B 1 130 ? -4.402 -12.547 -1.782 1 98.56 130 ILE B O 1
ATOM 2284 N N . ALA B 1 131 ? -5.32 -11.352 -0.141 1 98.62 131 ALA B N 1
ATOM 2285 C CA . ALA B 1 131 ? -6.039 -12.508 0.385 1 98.62 131 ALA B CA 1
ATOM 2286 C C . ALA B 1 131 ? -6.988 -13.086 -0.659 1 98.62 131 ALA B C 1
ATOM 2288 O O . ALA B 1 131 ? -7.289 -14.281 -0.64 1 98.62 131 ALA B O 1
ATOM 2289 N N . VAL B 1 132 ? -7.461 -12.258 -1.563 1 98.44 132 VAL B N 1
ATOM 2290 C CA . VAL B 1 132 ? -8.422 -12.688 -2.574 1 98.44 132 VAL B CA 1
ATOM 2291 C C . VAL B 1 132 ? -7.684 -13.164 -3.822 1 98.44 132 VAL B C 1
ATOM 2293 O O . VAL B 1 132 ? -7.98 -14.234 -4.359 1 98.44 132 VAL B O 1
ATOM 2296 N N . ILE B 1 133 ? -6.598 -12.453 -4.188 1 96.81 133 ILE B N 1
ATOM 2297 C CA . ILE B 1 133 ? -6.035 -12.688 -5.512 1 96.81 133 ILE B CA 1
ATOM 2298 C C . ILE B 1 133 ? -4.715 -13.445 -5.387 1 96.81 133 ILE B C 1
ATOM 2300 O O . ILE B 1 133 ? -4.078 -13.773 -6.391 1 96.81 133 ILE B O 1
ATOM 2304 N N . GLY B 1 134 ? -4.215 -13.75 -4.176 1 94.31 134 GLY B N 1
ATOM 2305 C CA . GLY B 1 134 ? -2.871 -14.234 -3.918 1 94.31 134 GLY B CA 1
ATOM 2306 C C . GLY B 1 134 ? -2.686 -15.695 -4.289 1 94.31 134 GLY B C 1
ATOM 2307 O O . GLY B 1 134 ? -1.642 -16.281 -4 1 94.31 134 GLY B O 1
ATOM 2308 N N . GLY B 1 135 ? -3.625 -16.391 -4.859 1 92.69 135 GLY B N 1
ATOM 2309 C CA . GLY B 1 135 ? -3.488 -17.766 -5.332 1 92.69 135 GLY B CA 1
ATOM 2310 C C . GLY B 1 135 ? -3.609 -18.781 -4.223 1 92.69 135 GLY B C 1
ATOM 2311 O O . GLY B 1 135 ? -3.969 -18.453 -3.094 1 92.69 135 GLY B O 1
ATOM 2312 N N . GLU B 1 136 ? -3.176 -20.016 -4.59 1 92.88 136 GLU B N 1
ATOM 2313 C CA . GLU B 1 136 ? -3.404 -21.156 -3.711 1 92.88 136 GLU B CA 1
ATOM 2314 C C . GLU B 1 136 ? -2.553 -21.062 -2.449 1 92.88 136 GLU B C 1
ATOM 2316 O O . GLU B 1 136 ? -2.996 -21.438 -1.364 1 92.88 136 GLU B O 1
ATOM 2321 N N . SER B 1 137 ? -1.31 -20.594 -2.613 1 91.44 137 SER B N 1
ATOM 2322 C CA . SER B 1 137 ? -0.408 -20.516 -1.47 1 91.44 137 SER B CA 1
ATOM 2323 C C . SER B 1 137 ? -0.975 -19.609 -0.379 1 91.44 137 SER B C 1
ATOM 2325 O O . SER B 1 137 ? -0.773 -19.859 0.811 1 91.44 137 SER B O 1
ATOM 2327 N N . VAL B 1 138 ? -1.702 -18.578 -0.737 1 94.75 138 VAL B N 1
ATOM 2328 C CA . VAL B 1 138 ? -2.314 -17.672 0.218 1 94.75 138 VAL B CA 1
ATOM 2329 C C . VAL B 1 138 ? -3.643 -18.234 0.708 1 94.75 138 VAL B C 1
ATOM 2331 O O . VAL B 1 138 ? -3.924 -18.234 1.908 1 94.75 138 VAL B O 1
ATOM 2334 N N . HIS B 1 139 ? -4.387 -18.797 -0.231 1 97 139 HIS B N 1
ATOM 2335 C CA . HIS B 1 139 ? -5.73 -19.281 0.079 1 97 139 HIS B CA 1
ATOM 2336 C C . HIS B 1 139 ? -5.688 -20.453 1.052 1 97 139 HIS B C 1
ATOM 2338 O O . HIS B 1 139 ? -6.57 -20.594 1.902 1 97 139 HIS B O 1
ATOM 2344 N N . LYS B 1 140 ? -4.695 -21.266 0.976 1 95.12 140 LYS B N 1
ATOM 2345 C CA . LYS B 1 140 ? -4.566 -22.438 1.829 1 95.12 140 LYS B CA 1
ATOM 2346 C C . LYS B 1 140 ? -4.344 -22.047 3.285 1 95.12 140 LYS B C 1
ATOM 2348 O O . LYS B 1 140 ? -4.652 -22.812 4.199 1 95.12 140 LYS B O 1
ATOM 2353 N N . LEU B 1 141 ? -3.85 -20.922 3.52 1 95.81 141 LEU B N 1
ATOM 2354 C CA . LEU B 1 141 ? -3.561 -20.469 4.875 1 95.81 141 LEU B CA 1
ATOM 2355 C C . LEU B 1 141 ? -4.848 -20.172 5.637 1 95.81 141 LEU B C 1
ATOM 2357 O O . LEU B 1 141 ? -4.875 -20.219 6.867 1 95.81 141 LEU B O 1
ATOM 2361 N N . GLY B 1 142 ? -5.918 -19.812 4.898 1 97.19 142 GLY B N 1
ATOM 2362 C CA . GLY B 1 142 ? -7.121 -19.344 5.57 1 97.19 142 GLY B CA 1
ATOM 2363 C C . GLY B 1 142 ? -6.875 -18.172 6.492 1 97.19 142 GLY B C 1
ATOM 2364 O O . GLY B 1 142 ? -6.152 -17.234 6.133 1 97.19 142 GLY B O 1
ATOM 2365 N N . TYR B 1 143 ? -7.477 -18.234 7.676 1 98.19 143 TYR B N 1
ATOM 2366 C CA . TYR B 1 143 ? -7.379 -17.109 8.609 1 98.19 143 TYR B CA 1
ATOM 2367 C C . TYR B 1 143 ? -5.984 -17.031 9.211 1 98.19 143 TYR B C 1
ATOM 2369 O O . TYR B 1 143 ? -5.617 -16 9.797 1 98.19 143 TYR B O 1
ATOM 2377 N N . PHE B 1 144 ? -5.176 -18.031 9.086 1 97.12 144 PHE B N 1
ATOM 2378 C CA . PHE B 1 144 ? -3.795 -17.984 9.562 1 97.12 144 PHE B CA 1
ATOM 2379 C C . PHE B 1 144 ? -2.984 -16.953 8.781 1 97.12 144 PHE B C 1
ATOM 2381 O O . PHE B 1 144 ? -1.923 -16.531 9.234 1 97.12 144 PHE B O 1
ATOM 2388 N N . TYR B 1 145 ? -3.469 -16.656 7.551 1 97.88 145 TYR B N 1
ATOM 2389 C CA . TYR B 1 145 ? -2.891 -15.586 6.738 1 97.88 145 TYR B CA 1
ATOM 2390 C C . TYR B 1 145 ? -2.676 -14.32 7.562 1 97.88 145 TYR B C 1
ATOM 2392 O O . TYR B 1 145 ? -1.671 -13.625 7.398 1 97.88 145 TYR B O 1
ATOM 2400 N N . ALA B 1 146 ? -3.574 -14.039 8.578 1 98.62 146 ALA B N 1
ATOM 2401 C CA . ALA B 1 146 ? -3.531 -12.828 9.383 1 98.62 146 ALA B CA 1
ATOM 2402 C C . ALA B 1 146 ? -2.352 -12.852 10.352 1 98.62 146 ALA B C 1
ATOM 2404 O O . ALA B 1 146 ? -1.862 -11.805 10.773 1 98.62 146 ALA B O 1
ATOM 2405 N N . PHE B 1 147 ? -1.844 -14.008 10.656 1 96.44 147 PHE B N 1
ATOM 2406 C CA . PHE B 1 147 ? -0.75 -14.148 11.609 1 96.44 147 PHE B CA 1
ATOM 2407 C C . PHE B 1 147 ? 0.584 -14.289 10.891 1 96.44 147 PHE B C 1
ATOM 2409 O O . PHE B 1 147 ? 1.514 -13.516 11.141 1 96.44 147 PHE B O 1
ATOM 2416 N N . ILE B 1 148 ? 0.616 -15.289 9.961 1 94.5 148 ILE B N 1
ATOM 2417 C CA . ILE B 1 148 ? 1.741 -15.5 9.055 1 94.5 148 ILE B CA 1
ATOM 2418 C C . ILE B 1 148 ? 1.238 -15.562 7.613 1 94.5 148 ILE B C 1
ATOM 2420 O O . ILE B 1 148 ? 0.457 -16.453 7.262 1 94.5 148 ILE B O 1
ATOM 2424 N N . PRO B 1 149 ? 1.656 -14.75 6.98 1 96.88 149 PRO B N 1
ATOM 2425 C CA . PRO B 1 149 ? 2.83 -13.875 7.051 1 96.88 149 PRO B CA 1
ATOM 2426 C C . PRO B 1 149 ? 2.49 -12.469 7.547 1 96.88 149 PRO B C 1
ATOM 2428 O O . PRO B 1 149 ? 3.387 -11.711 7.934 1 96.88 149 PRO B O 1
ATOM 2431 N N . VAL B 1 150 ? 1.254 -12.102 7.645 1 98.5 150 VAL B N 1
ATOM 2432 C CA . VAL B 1 150 ? 0.846 -10.703 7.758 1 98.5 150 VAL B CA 1
ATOM 2433 C C . VAL B 1 150 ? 1.299 -10.141 9.102 1 98.5 150 VAL B C 1
ATOM 2435 O O . VAL B 1 150 ? 2.033 -9.156 9.156 1 98.5 150 VAL B O 1
ATOM 2438 N N . GLY B 1 151 ? 0.882 -10.812 10.18 1 98.19 151 GLY B N 1
ATOM 2439 C CA . GLY B 1 151 ? 1.218 -10.336 11.516 1 98.19 151 GLY B CA 1
ATOM 2440 C C . GLY B 1 151 ? 2.711 -10.281 11.773 1 98.19 151 GLY B C 1
ATOM 2441 O O . GLY B 1 151 ? 3.236 -9.266 12.227 1 98.19 151 GLY B O 1
ATOM 2442 N N . VAL B 1 152 ? 3.404 -11.297 11.453 1 97.56 152 VAL B N 1
ATOM 2443 C CA . VAL B 1 152 ? 4.84 -11.414 11.688 1 97.56 152 VAL B CA 1
ATOM 2444 C C . VAL B 1 152 ? 5.586 -10.367 10.867 1 97.56 152 VAL B C 1
ATOM 2446 O O . VAL B 1 152 ? 6.484 -9.695 11.375 1 97.56 152 VAL B O 1
ATOM 2449 N N . GLY B 1 153 ? 5.246 -10.281 9.602 1 98.19 153 GLY B N 1
ATOM 2450 C CA . GLY B 1 153 ? 5.891 -9.297 8.75 1 98.19 153 GLY B CA 1
ATOM 2451 C C . GLY B 1 153 ? 5.703 -7.871 9.242 1 98.19 153 GLY B C 1
ATOM 2452 O O . GLY B 1 153 ? 6.652 -7.086 9.273 1 98.19 153 GLY B O 1
ATOM 2453 N N . ALA B 1 154 ? 4.48 -7.551 9.625 1 98.69 154 ALA B N 1
ATOM 2454 C CA . ALA B 1 154 ? 4.176 -6.219 10.141 1 98.69 154 ALA B CA 1
ATOM 2455 C C . ALA B 1 154 ? 5 -5.914 11.383 1 98.69 154 ALA B C 1
ATOM 2457 O O . ALA B 1 154 ? 5.535 -4.812 11.531 1 98.69 154 ALA B O 1
ATOM 2458 N N . ILE B 1 155 ? 5.09 -6.859 12.258 1 98.56 155 ILE B N 1
ATOM 2459 C CA . ILE B 1 155 ? 5.816 -6.688 13.508 1 98.56 155 ILE B CA 1
ATOM 2460 C C . ILE B 1 155 ? 7.297 -6.449 13.219 1 98.56 155 ILE B C 1
ATOM 2462 O O . ILE B 1 155 ? 7.93 -5.586 13.836 1 98.56 155 ILE B O 1
ATOM 2466 N N . ILE B 1 156 ? 7.867 -7.211 12.297 1 98.44 156 ILE B N 1
ATOM 2467 C CA . ILE B 1 156 ? 9.273 -7.047 11.93 1 98.44 156 ILE B CA 1
ATOM 2468 C C . ILE B 1 156 ? 9.5 -5.633 11.398 1 98.44 156 ILE B C 1
ATOM 2470 O O . ILE B 1 156 ? 10.461 -4.965 11.797 1 98.44 156 ILE B O 1
ATOM 2474 N N . LEU B 1 157 ? 8.656 -5.176 10.531 1 98.81 157 LEU B N 1
ATOM 2475 C CA . LEU B 1 157 ? 8.805 -3.844 9.961 1 98.81 157 LEU B CA 1
ATOM 2476 C C . LEU B 1 157 ? 8.695 -2.771 11.039 1 98.81 157 LEU B C 1
ATOM 2478 O O . LEU B 1 157 ? 9.43 -1.783 11.016 1 98.81 157 LEU B O 1
ATOM 2482 N N . ILE B 1 158 ? 7.77 -2.947 11.984 1 98.62 158 ILE B N 1
ATOM 2483 C CA . ILE B 1 158 ? 7.602 -1.996 13.078 1 98.62 158 ILE B CA 1
ATOM 2484 C C . ILE B 1 158 ? 8.867 -1.957 13.93 1 98.62 158 ILE B C 1
ATOM 2486 O O . ILE B 1 158 ? 9.344 -0.879 14.289 1 98.62 158 ILE B O 1
ATOM 2490 N N . ILE B 1 159 ? 9.398 -3.105 14.297 1 98.44 159 ILE B N 1
ATOM 2491 C CA . ILE B 1 159 ? 10.586 -3.186 15.133 1 98.44 159 ILE B CA 1
ATOM 2492 C C . ILE B 1 159 ? 11.742 -2.445 14.461 1 98.44 159 ILE B C 1
ATOM 2494 O O . ILE B 1 159 ? 12.414 -1.63 15.094 1 98.44 159 ILE B O 1
ATOM 2498 N N . VAL B 1 160 ? 11.969 -2.699 13.203 1 98.62 160 VAL B N 1
ATOM 2499 C CA . VAL B 1 160 ? 13.031 -2.033 12.461 1 98.62 160 VAL B CA 1
ATOM 2500 C C . VAL B 1 160 ? 12.773 -0.529 12.422 1 98.62 160 VAL B C 1
ATOM 2502 O O . VAL B 1 160 ? 13.703 0.272 12.539 1 98.62 160 VAL B O 1
ATOM 2505 N N . ALA B 1 161 ? 11.539 -0.177 12.227 1 98.5 161 ALA B N 1
ATOM 2506 C CA . ALA B 1 161 ? 11.188 1.239 12.18 1 98.5 161 ALA B CA 1
ATOM 2507 C C . ALA B 1 161 ? 11.5 1.921 13.516 1 98.5 161 ALA B C 1
ATOM 2509 O O . ALA B 1 161 ? 12.047 3.025 13.539 1 98.5 161 ALA B O 1
ATOM 2510 N N . VAL B 1 162 ? 11.133 1.295 14.625 1 97.31 162 VAL B N 1
ATOM 2511 C CA . VAL B 1 162 ? 11.367 1.856 15.945 1 97.31 162 VAL B CA 1
ATOM 2512 C C . VAL B 1 162 ? 12.867 2.023 16.188 1 97.31 162 VAL B C 1
ATOM 2514 O O . VAL B 1 162 ? 13.305 3.047 16.703 1 97.31 162 VAL B O 1
ATOM 2517 N N . VAL B 1 163 ? 13.633 1.114 15.766 1 96.94 163 VAL B N 1
ATOM 2518 C CA . VAL B 1 163 ? 15.07 1.115 16.016 1 96.94 163 VAL B CA 1
ATOM 2519 C C . VAL B 1 163 ? 15.758 2.123 15.102 1 96.94 163 VAL B C 1
ATOM 2521 O O . VAL B 1 163 ? 16.391 3.068 15.578 1 96.94 163 VAL B O 1
ATOM 2524 N N . LEU B 1 164 ? 15.578 2.076 13.836 1 96 164 LEU B N 1
ATOM 2525 C CA . LEU B 1 164 ? 16.375 2.836 12.883 1 96 164 LEU B CA 1
ATOM 2526 C C . LEU B 1 164 ? 15.922 4.289 12.82 1 96 164 LEU B C 1
ATOM 2528 O O . LEU B 1 164 ? 16.734 5.199 12.656 1 96 164 LEU B O 1
ATOM 2532 N N . ASN B 1 165 ? 14.633 4.461 12.875 1 94.94 165 ASN B N 1
ATOM 2533 C CA . ASN B 1 165 ? 14.172 5.844 12.852 1 94.94 165 ASN B CA 1
ATOM 2534 C C . ASN B 1 165 ? 14.664 6.621 14.07 1 94.94 165 ASN B C 1
ATOM 2536 O O . ASN B 1 165 ? 14.914 7.824 13.984 1 94.94 165 ASN B O 1
ATOM 2540 N N . ASN B 1 166 ? 14.82 5.969 15.188 1 94.69 166 ASN B N 1
ATOM 2541 C CA . ASN B 1 166 ? 15.203 6.668 16.406 1 94.69 166 ASN B CA 1
ATOM 2542 C C . ASN B 1 166 ? 16.719 6.758 16.547 1 94.69 166 ASN B C 1
ATOM 2544 O O . ASN B 1 166 ? 17.219 7.418 17.469 1 94.69 166 ASN B O 1
ATOM 2548 N N . PHE B 1 167 ? 17.422 6.148 15.664 1 92.5 167 PHE B N 1
ATOM 2549 C CA . PHE B 1 167 ? 18.859 6.367 15.57 1 92.5 167 PHE B CA 1
ATOM 2550 C C . PHE B 1 167 ? 19.156 7.66 14.82 1 92.5 167 PHE B C 1
ATOM 2552 O O . PHE B 1 167 ? 20.219 8.266 15.023 1 92.5 167 PHE B O 1
ATOM 2559 N N . ALA B 1 168 ? 18.281 7.98 13.938 1 91.12 168 ALA B N 1
ATOM 2560 C CA . ALA B 1 168 ? 18.438 9.234 13.203 1 91.12 168 ALA B CA 1
ATOM 2561 C C . ALA B 1 168 ? 18.219 10.43 14.117 1 91.12 168 ALA B C 1
ATOM 2563 O O . ALA B 1 168 ? 17.266 10.461 14.891 1 91.12 168 ALA B O 1
ATOM 2564 N N . LYS B 1 169 ? 19.016 11.422 14.039 1 88.62 169 LYS B N 1
ATOM 2565 C CA . LYS B 1 169 ? 19 12.57 14.945 1 88.62 169 LYS B CA 1
ATOM 2566 C C . LYS B 1 169 ? 17.719 13.375 14.781 1 88.62 169 LYS B C 1
ATOM 2568 O O . LYS B 1 169 ? 17.156 13.867 15.766 1 88.62 169 LYS B O 1
ATOM 2573 N N . ASN B 1 170 ? 17.234 13.453 13.609 1 89.75 170 ASN B N 1
ATOM 2574 C CA . ASN B 1 170 ? 16.125 14.359 13.344 1 89.75 170 ASN B CA 1
ATOM 2575 C C . ASN B 1 170 ? 14.812 13.602 13.156 1 89.75 170 ASN B C 1
ATOM 2577 O O . ASN B 1 170 ? 13.852 14.148 12.609 1 89.75 170 ASN B O 1
ATOM 2581 N N . ARG B 1 171 ? 14.805 12.328 13.562 1 92.62 171 ARG B N 1
ATOM 2582 C CA . ARG B 1 171 ? 13.594 11.523 13.422 1 92.62 171 ARG B CA 1
ATOM 2583 C C . ARG B 1 171 ? 13.117 11.016 14.773 1 92.62 171 ARG B C 1
ATOM 2585 O O . ARG B 1 171 ? 13.906 10.906 15.719 1 92.62 171 ARG B O 1
ATOM 2592 N N . ARG B 1 172 ? 11.852 10.891 14.789 1 92.62 172 ARG B N 1
ATOM 2593 C CA . ARG B 1 172 ? 11.195 10.273 15.93 1 92.62 172 ARG B CA 1
ATOM 2594 C C . ARG B 1 172 ? 10.062 9.352 15.484 1 92.62 172 ARG B C 1
ATOM 2596 O O . ARG B 1 172 ? 9.242 9.734 14.648 1 92.62 172 ARG B O 1
ATOM 2603 N N . TYR B 1 173 ? 10.047 8.18 16.047 1 94 173 TYR B N 1
ATOM 2604 C CA . TYR B 1 173 ? 9.016 7.191 15.734 1 94 173 TYR B CA 1
ATOM 2605 C C . TYR B 1 173 ? 8.797 6.246 16.906 1 94 173 TYR B C 1
ATOM 2607 O O . TYR B 1 173 ? 9.758 5.758 17.516 1 94 173 TYR B O 1
ATOM 2615 N N . PRO B 1 174 ? 7.59 6.023 17.422 1 94.62 174 PRO B N 1
ATOM 2616 C CA . PRO B 1 174 ? 6.379 6.562 16.797 1 94.62 174 PRO B CA 1
ATOM 2617 C C . PRO B 1 174 ? 5.98 7.926 17.359 1 94.62 174 PRO B C 1
ATOM 2619 O O . PRO B 1 174 ? 6.559 8.375 18.359 1 94.62 174 PRO B O 1
ATOM 2622 N N . GLU B 1 175 ? 5.074 8.531 16.609 1 89.75 175 GLU B N 1
ATOM 2623 C CA . GLU B 1 175 ? 4.426 9.711 17.188 1 89.75 175 GLU B CA 1
ATOM 2624 C C . GLU B 1 175 ? 3.455 9.328 18.297 1 89.75 175 GLU B C 1
ATOM 2626 O O . GLU B 1 175 ? 3.318 10.055 19.281 1 89.75 175 GLU B O 1
ATOM 2631 N N . PHE B 1 176 ? 2.77 8.211 18.172 1 85.25 176 PHE B N 1
ATOM 2632 C CA . PHE B 1 176 ? 1.894 7.625 19.172 1 85.25 176 PHE B CA 1
ATOM 2633 C C . PHE B 1 176 ? 1.761 6.121 18.969 1 85.25 176 PHE B C 1
ATOM 2635 O O . PHE B 1 176 ? 1.898 5.629 17.844 1 85.25 176 PHE B O 1
ATOM 2642 N N . TRP B 1 177 ? 1.486 5.453 20.078 1 85.81 177 TRP B N 1
ATOM 2643 C CA . TRP B 1 177 ? 1.328 4.004 20 1 85.81 177 TRP B CA 1
ATOM 2644 C C . TRP B 1 177 ? -0.142 3.623 19.875 1 85.81 177 TRP B C 1
ATOM 2646 O O . TRP B 1 177 ? -0.477 2.629 19.219 1 85.81 177 TRP B O 1
ATOM 2656 N N . PHE B 1 178 ? -1.011 4.41 20.719 1 84.94 178 PHE B N 1
ATOM 2657 C CA . PHE B 1 178 ? -2.422 4.055 20.781 1 84.94 178 PHE B CA 1
ATOM 2658 C C . PHE B 1 178 ? -3.301 5.293 20.672 1 84.94 178 PHE B C 1
ATOM 2660 O O . PHE B 1 178 ? -2.891 6.387 21.062 1 84.94 178 PHE B O 1
#

Foldseek 3Di:
DDPVVVVPDDDDDDDDDDPLLVVLLVVLLVVLQVVQQVCQVVCCVPQVGGLDDPLLNVLSCCLRVVVADLLNALQLLLVLQLLLLQLLLVLCVVPLVPLVVSLVRSLVVSQVVCVVVVNHHVSSNVNSNCCSVVPDSSNVCRSVNSVPSRNVSSVSSLVSSCPSQVVDPPGDPDPDHD/DDPVVVVPDDDDDDDDDDPLLVVLLVVLLVVLQVVQQVCQVVCCVPQVGGLDDPLLNVLSCCLRVVVADLLNALQLLLVLQLLLLQLLLVLCVVPLVPLVVSLVRSLVVSQVVCVVVVNHHVSSNVNSNCCSVVPDSSNVCRSVNSVPSRNVSSVSSLVSSCPSQVVDPPGDPDPDHD

InterPro domains:
  IPR007065 HPP [PTHR33741] (5-178)
  IPR058581 HPP, transmembrane region [PF04982] (15-174)

Sequence (356 aa):
MNFFTKVKGTTQSPPRVGISEVAWSWLGAFVGIALVGLLQGVFVDEFGQGLLIGSFGATAVLVYGAIRSPLAQPRNVLGGHIISALIGVMSYQLIGDIVWLAAALAVSTSIAVMHMTKTLHPPGGATALIAVIGGESVHKLGYFYAFIPVGVGAIILIIVAVVLNNFAKNRRYPEFWFMNFFTKVKGTTQSPPRVGISEVAWSWLGAFVGIALVGLLQGVFVDEFGQGLLIGSFGATAVLVYGAIRSPLAQPRNVLGGHIISALIGVMSYQLIGDIVWLAAALAVSTSIAVMHMTKTLHPPGGATALIAVIGGESVHKLGYFYAFIPVGVGAIILIIVAVVLNNFAKNRRYPEFWF